Protein AF-A0A954YE69-F1 (afdb_monomer)

Solvent-accessible surface area (backbone atoms only — not comparable to full-atom values): 10444 Å² total; per-residue (Å²): 131,80,76,78,79,73,66,88,79,74,64,67,89,84,53,66,26,31,26,33,60,39,62,60,68,57,34,37,55,49,40,58,47,26,62,76,68,70,24,45,28,31,31,46,34,27,66,82,40,68,84,38,69,34,45,75,68,25,80,38,61,44,84,55,34,52,62,55,47,78,61,18,69,60,32,56,68,58,54,54,50,52,26,59,75,72,61,25,54,26,37,39,28,69,72,59,86,47,48,72,34,29,68,48,33,43,51,26,55,77,69,73,24,42,48,64,66,75,55,31,68,55,31,52,49,52,49,32,51,63,50,33,49,52,54,32,52,76,70,72,42,93,71,80,92,80,77,89,71,79,77,78,79,49,74,66,47,51,55,54,48,60,74,72,43,84,88,77,83,86,71,54,48,77,50,62,96,87,51,104

Nearest PDB structures (foldseek):
  8jxm-assembly1_F  TM=9.891E-01  e=8.017E-17  Homo sapiens
  8jxl-assembly1_F  TM=9.747E-01  e=6.623E-17  Homo sapiens
  4hr7-assembly1_F  TM=8.500E-01  e=1.976E-17  Escherichia coli K-12
  8jak-assembly1_F  TM=8.480E-01  e=1.976E-17  Homo sapiens
  8j78-assembly1_G  TM=8.460E-01  e=3.288E-17  Homo sapiens

Structure (mmCIF, N/CA/C/O backbone):
data_AF-A0A954YE69-F1
#
_entry.id   AF-A0A954YE69-F1
#
loop_
_atom_site.group_PDB
_atom_site.id
_atom_site.type_symbol
_atom_site.label_atom_id
_atom_site.label_alt_id
_atom_site.label_comp_id
_atom_site.label_asym_id
_atom_site.label_entity_id
_atom_site.label_seq_id
_atom_site.pdbx_PDB_ins_code
_atom_site.Cartn_x
_atom_site.Cartn_y
_atom_site.Cartn_z
_atom_site.occupancy
_atom_site.B_iso_or_equiv
_atom_site.auth_seq_id
_atom_site.auth_comp_id
_atom_site.auth_asym_id
_atom_site.auth_atom_id
_atom_site.pdbx_PDB_model_num
ATOM 1 N N . LEU A 1 1 ? -22.391 2.622 -26.781 1.00 39.88 1 LEU A N 1
ATOM 2 C CA . LEU A 1 1 ? -23.433 2.075 -25.886 1.00 39.88 1 LEU A CA 1
ATOM 3 C C . LEU A 1 1 ? -22.706 1.361 -24.758 1.00 39.88 1 LEU A C 1
ATOM 5 O O . LEU A 1 1 ? -22.157 0.295 -24.992 1.00 39.88 1 LEU A O 1
ATOM 9 N N . TRP A 1 2 ? -22.553 2.010 -23.603 1.00 33.75 2 TRP A N 1
ATOM 10 C CA . TRP A 1 2 ? -21.965 1.356 -22.429 1.00 33.75 2 TRP A CA 1
ATOM 11 C C . TRP A 1 2 ? -22.931 0.238 -22.013 1.00 33.75 2 TRP A C 1
ATOM 13 O O . TRP A 1 2 ? -24.127 0.532 -21.939 1.00 33.75 2 TRP A O 1
ATOM 23 N N . PRO A 1 3 ? -22.483 -1.012 -21.796 1.00 57.22 3 PRO A N 1
ATOM 24 C CA . PRO A 1 3 ? -23.375 -2.048 -21.288 1.00 57.22 3 PRO A CA 1
ATOM 25 C C . PRO A 1 3 ? -24.005 -1.565 -19.978 1.00 57.22 3 PRO A C 1
ATOM 27 O O . PRO A 1 3 ? -23.386 -0.790 -19.239 1.00 57.22 3 PRO A O 1
ATOM 30 N N . GLU A 1 4 ? -25.255 -1.961 -19.727 1.00 53.00 4 GLU A N 1
ATOM 31 C CA . GLU A 1 4 ? -25.973 -1.561 -18.519 1.00 53.00 4 GLU A CA 1
ATOM 32 C C . GLU A 1 4 ? -25.099 -1.772 -17.282 1.00 53.00 4 GLU A C 1
ATOM 34 O O . GLU A 1 4 ? -24.405 -2.785 -17.151 1.00 53.00 4 GLU A O 1
ATOM 39 N N . ARG A 1 5 ? -25.087 -0.770 -16.392 1.00 54.31 5 ARG A N 1
ATOM 40 C CA . ARG A 1 5 ? -24.315 -0.859 -15.152 1.00 54.31 5 ARG A CA 1
ATOM 41 C C . ARG A 1 5 ? -24.804 -2.105 -14.411 1.00 54.31 5 ARG A C 1
ATOM 43 O O . ARG A 1 5 ? -26.010 -2.191 -14.184 1.00 54.31 5 ARG A O 1
ATOM 50 N N . PRO A 1 6 ? -23.914 -3.043 -14.045 1.00 51.06 6 PRO A N 1
ATOM 51 C CA . PRO A 1 6 ? -24.328 -4.242 -13.340 1.00 51.06 6 PRO A CA 1
ATOM 52 C C . PRO A 1 6 ? -25.117 -3.853 -12.089 1.00 51.06 6 PRO A C 1
ATOM 54 O O . PRO A 1 6 ? -24.814 -2.842 -11.446 1.00 51.06 6 PRO A O 1
ATOM 57 N N . ASP A 1 7 ? -26.147 -4.646 -11.796 1.00 51.41 7 ASP A N 1
ATOM 58 C CA . ASP A 1 7 ? -27.010 -4.493 -10.631 1.00 51.41 7 ASP A CA 1
ATOM 59 C C . ASP A 1 7 ? -26.168 -4.181 -9.383 1.00 51.41 7 ASP A C 1
ATOM 61 O O . ASP A 1 7 ? -25.273 -4.944 -9.006 1.00 51.41 7 ASP A O 1
ATOM 65 N N . ARG A 1 8 ? -26.447 -3.034 -8.748 1.00 53.09 8 ARG A N 1
ATOM 66 C CA . ARG A 1 8 ? -25.727 -2.569 -7.552 1.00 53.09 8 ARG A CA 1
ATOM 67 C C . ARG A 1 8 ? -25.831 -3.566 -6.396 1.00 53.09 8 ARG A C 1
ATOM 69 O O . ARG A 1 8 ? -25.007 -3.507 -5.490 1.00 53.09 8 ARG A O 1
ATOM 76 N N . ASN A 1 9 ? -26.810 -4.468 -6.448 1.00 48.50 9 ASN A N 1
ATOM 77 C CA . ASN A 1 9 ? -27.091 -5.473 -5.432 1.00 48.50 9 ASN A CA 1
ATOM 78 C C . ASN A 1 9 ? -26.392 -6.824 -5.665 1.00 48.50 9 ASN A C 1
ATOM 80 O O . ASN A 1 9 ? -26.586 -7.751 -4.882 1.00 48.50 9 ASN A O 1
ATOM 84 N N . ARG A 1 10 ? -25.573 -6.969 -6.720 1.00 47.44 10 ARG A N 1
ATOM 85 C CA . ARG A 1 10 ? -24.874 -8.234 -7.024 1.00 47.44 10 ARG A CA 1
ATOM 86 C C . ARG A 1 10 ? -23.602 -8.475 -6.206 1.00 47.44 10 ARG A C 1
ATOM 88 O O . ARG A 1 10 ? -22.996 -9.536 -6.334 1.00 47.44 10 ARG A O 1
ATOM 95 N N . PHE A 1 11 ? -23.191 -7.518 -5.378 1.00 52.44 11 PHE A N 1
ATOM 96 C CA . PHE A 1 11 ? -22.078 -7.704 -4.457 1.00 52.44 11 PHE A CA 1
ATOM 97 C C . PHE A 1 11 ? -22.611 -8.266 -3.136 1.00 52.44 11 PHE A C 1
ATOM 99 O O . PHE A 1 11 ? -23.298 -7.571 -2.391 1.00 52.44 11 PHE A O 1
ATOM 106 N N . ALA A 1 12 ? -22.284 -9.530 -2.848 1.00 47.12 12 ALA A N 1
ATOM 107 C CA . ALA A 1 12 ? -22.311 -10.081 -1.490 1.00 47.12 12 ALA A CA 1
ATOM 108 C C . ALA A 1 12 ? -21.650 -9.081 -0.508 1.00 47.12 12 ALA A C 1
ATOM 110 O O . ALA A 1 12 ? -20.794 -8.310 -0.953 1.00 47.12 12 ALA A O 1
ATOM 111 N N . PRO A 1 13 ? -22.038 -9.034 0.783 1.00 52.78 13 PRO A N 1
ATOM 112 C CA . PRO A 1 13 ? -21.674 -7.933 1.680 1.00 52.78 13 PRO A CA 1
ATOM 113 C C . PRO A 1 13 ? -20.148 -7.806 1.735 1.00 52.78 13 PRO A C 1
ATOM 115 O O . PRO A 1 13 ? -19.480 -8.696 2.246 1.00 52.78 13 PRO A O 1
ATOM 118 N N . MET A 1 14 ? -19.602 -6.762 1.098 1.00 73.12 14 MET A N 1
ATOM 119 C CA . MET A 1 14 ? -18.241 -6.858 0.552 1.00 73.12 14 MET A CA 1
ATOM 120 C C . MET A 1 14 ? -17.172 -6.825 1.644 1.00 73.12 14 MET A C 1
ATOM 122 O O . MET A 1 14 ? -16.213 -7.572 1.551 1.00 73.12 14 MET A O 1
ATOM 126 N N . PHE A 1 15 ? -17.379 -6.019 2.685 1.00 91.19 15 PHE A N 1
ATOM 127 C CA . PHE A 1 15 ? -16.635 -5.998 3.945 1.00 91.19 15 PHE A CA 1
ATOM 128 C C . PHE A 1 15 ? -17.522 -5.315 4.988 1.00 91.19 15 PHE A C 1
ATOM 130 O O . PHE A 1 15 ? -18.285 -4.410 4.652 1.00 91.19 15 PHE A O 1
ATOM 137 N N . LYS A 1 16 ? -17.421 -5.698 6.254 1.00 96.12 16 LYS A N 1
ATOM 138 C CA . LYS A 1 16 ? -17.946 -4.939 7.394 1.00 96.12 16 LYS A CA 1
ATOM 139 C C . LYS A 1 16 ? -16.935 -3.915 7.877 1.00 96.12 16 LYS A C 1
ATOM 141 O O . LYS A 1 16 ? -17.340 -2.825 8.269 1.00 96.12 16 LYS A O 1
ATOM 146 N N . LYS A 1 17 ? -15.642 -4.250 7.838 1.00 98.00 17 LYS A N 1
ATOM 147 C CA . LYS A 1 17 ? -14.562 -3.381 8.311 1.00 98.00 17 LYS A CA 1
ATOM 148 C C . LYS A 1 17 ? -13.296 -3.564 7.484 1.00 98.00 17 LYS A C 1
ATOM 150 O O . LYS A 1 17 ? -12.891 -4.695 7.224 1.00 98.00 17 LYS A O 1
ATOM 155 N N . ILE A 1 18 ? -12.652 -2.458 7.116 1.00 98.56 18 ILE A N 1
ATOM 156 C CA . ILE A 1 18 ? -11.355 -2.476 6.430 1.00 98.56 18 ILE A CA 1
ATOM 157 C C . ILE A 1 18 ? -10.358 -1.521 7.085 1.00 98.56 18 ILE A C 1
ATOM 159 O O . ILE A 1 18 ? -10.743 -0.477 7.616 1.00 98.56 18 ILE A O 1
ATOM 163 N N . LEU A 1 19 ? -9.072 -1.851 6.980 1.00 98.81 19 LEU A N 1
ATOM 164 C CA . LEU A 1 19 ? -7.964 -0.982 7.361 1.00 98.81 19 LEU A CA 1
ATOM 165 C C . LEU A 1 19 ? -7.395 -0.272 6.132 1.00 98.81 19 LEU A C 1
ATOM 167 O O . LEU A 1 19 ? -7.279 -0.845 5.050 1.00 98.81 19 LEU A O 1
ATOM 171 N N . ILE A 1 20 ? -7.038 0.997 6.282 1.00 98.81 20 ILE A N 1
ATOM 172 C CA . ILE A 1 20 ? -6.517 1.825 5.196 1.00 98.81 20 ILE A CA 1
ATOM 173 C C . ILE A 1 20 ? -5.027 2.042 5.434 1.00 98.81 20 ILE A C 1
ATOM 175 O O . ILE A 1 20 ? -4.635 2.862 6.258 1.00 98.81 20 ILE A O 1
ATOM 179 N N . ALA A 1 21 ? -4.191 1.314 4.696 1.00 98.69 21 ALA A N 1
ATOM 180 C CA . ALA A 1 21 ? -2.734 1.342 4.821 1.00 98.69 21 ALA A CA 1
ATOM 181 C C . ALA A 1 21 ? -2.119 2.509 4.025 1.00 98.69 21 ALA A C 1
ATOM 183 O O . ALA A 1 21 ? -1.259 2.320 3.165 1.00 98.69 21 ALA A O 1
ATOM 184 N N . ASN A 1 22 ? -2.619 3.725 4.260 1.00 98.69 22 ASN A N 1
ATOM 185 C CA . ASN A 1 22 ? -2.156 4.949 3.606 1.00 98.69 22 ASN A CA 1
ATOM 186 C C . ASN A 1 22 ? -2.515 6.190 4.446 1.00 98.69 22 ASN A C 1
ATOM 188 O O . ASN A 1 22 ? -3.152 6.075 5.490 1.00 98.69 22 ASN A O 1
ATOM 192 N N . ARG A 1 23 ? -2.142 7.384 3.976 1.00 98.56 23 ARG A N 1
ATOM 193 C CA . ARG A 1 23 ? -2.339 8.664 4.674 1.00 98.56 23 ARG A CA 1
ATOM 194 C C . ARG A 1 23 ? -2.881 9.758 3.760 1.00 98.56 23 ARG A C 1
ATOM 196 O O . ARG A 1 23 ? -2.908 9.626 2.540 1.00 98.56 23 ARG A O 1
ATOM 203 N N . GLY A 1 24 ? -3.252 10.888 4.355 1.00 98.19 24 GLY A N 1
ATOM 204 C CA . GLY A 1 24 ? -3.591 12.104 3.616 1.00 98.19 24 GLY A CA 1
ATOM 205 C C . GLY A 1 24 ? -4.860 11.967 2.773 1.00 98.19 24 GLY A C 1
ATOM 206 O O . GLY A 1 24 ? -5.857 11.397 3.218 1.00 98.19 24 GLY A O 1
ATOM 207 N N . GLU A 1 25 ? -4.845 12.535 1.564 1.00 98.44 25 GLU A N 1
ATOM 208 C CA . GLU A 1 25 ? -6.053 12.646 0.736 1.00 98.44 25 GLU A CA 1
ATOM 209 C C . GLU A 1 25 ? -6.608 11.280 0.316 1.00 98.44 25 GLU A C 1
ATOM 211 O O . GLU A 1 25 ? -7.818 11.066 0.402 1.00 98.44 25 GLU A O 1
ATOM 216 N N . ILE A 1 26 ? -5.737 10.329 -0.039 1.00 98.62 26 ILE A N 1
ATOM 217 C CA . ILE A 1 26 ? -6.176 9.020 -0.523 1.00 98.62 26 ILE A CA 1
ATOM 218 C C . ILE A 1 26 ? -6.831 8.210 0.592 1.00 98.62 26 ILE A C 1
ATOM 220 O O . ILE A 1 26 ? -7.856 7.569 0.361 1.00 98.62 26 ILE A O 1
ATOM 224 N N . ALA A 1 27 ? -6.313 8.310 1.820 1.00 98.69 27 ALA A N 1
ATOM 225 C CA . ALA A 1 27 ? -6.959 7.711 2.979 1.00 98.69 27 ALA A CA 1
ATOM 226 C C . ALA A 1 27 ? -8.358 8.308 3.190 1.00 98.69 27 ALA A C 1
ATOM 228 O O . ALA A 1 27 ? -9.342 7.573 3.265 1.00 98.69 27 ALA A O 1
ATOM 229 N N . LEU A 1 28 ? -8.478 9.639 3.151 1.00 98.50 28 LEU A 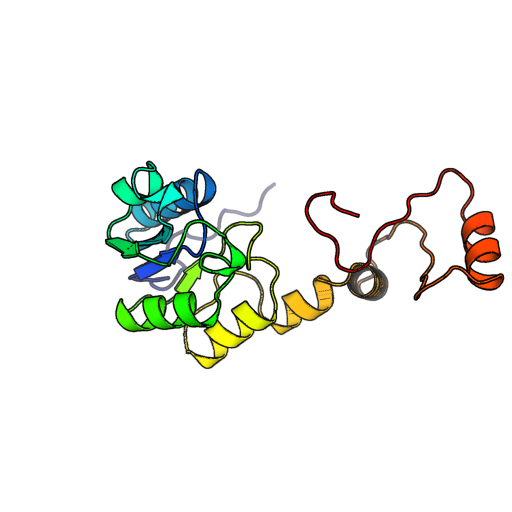N 1
ATOM 230 C CA . LEU A 1 28 ? -9.766 10.327 3.268 1.00 98.50 28 LEU A CA 1
ATOM 231 C C . LEU A 1 28 ? -10.742 9.950 2.139 1.00 98.50 28 LEU A C 1
ATOM 233 O O . LEU A 1 28 ? -11.946 9.788 2.361 1.00 98.50 28 LEU A O 1
ATOM 237 N N . ARG A 1 29 ? -10.243 9.781 0.913 1.00 98.69 29 ARG A N 1
ATOM 238 C CA . ARG A 1 29 ? -11.038 9.340 -0.237 1.00 98.69 29 ARG A CA 1
ATOM 239 C C . ARG A 1 29 ? -11.582 7.925 -0.044 1.00 98.69 29 ARG A C 1
ATOM 241 O O . ARG A 1 29 ? -12.726 7.683 -0.448 1.00 98.69 29 ARG A O 1
ATOM 248 N N . VAL A 1 30 ? -10.798 7.014 0.533 1.00 98.62 30 VAL A N 1
ATOM 249 C CA . VAL A 1 30 ? -11.226 5.640 0.842 1.00 98.62 30 VAL A CA 1
ATOM 250 C C . VAL A 1 30 ? -12.241 5.640 1.985 1.00 98.62 30 VAL A C 1
ATOM 252 O O . VAL A 1 30 ? -13.321 5.085 1.802 1.00 98.62 30 VAL A O 1
ATOM 255 N N . ILE A 1 31 ? -11.991 6.369 3.079 1.00 98.69 31 ILE A N 1
ATOM 256 C CA . ILE A 1 31 ? -12.946 6.549 4.196 1.00 98.69 31 ILE A CA 1
ATOM 257 C C . ILE A 1 31 ? -14.317 7.008 3.677 1.00 98.69 31 ILE A C 1
ATOM 259 O O . ILE A 1 31 ? -15.358 6.431 3.995 1.00 98.69 31 ILE A O 1
ATOM 263 N N . ARG A 1 32 ? -14.336 8.005 2.784 1.00 98.19 32 ARG A N 1
ATOM 264 C CA . ARG A 1 32 ? -15.578 8.499 2.165 1.00 98.19 32 ARG A CA 1
ATOM 265 C C . ARG A 1 32 ? -16.293 7.451 1.307 1.00 98.19 32 ARG A C 1
ATOM 267 O O . ARG A 1 32 ? -17.510 7.545 1.150 1.00 98.19 32 ARG A O 1
ATOM 274 N N . ALA A 1 33 ? -15.574 6.500 0.709 1.00 97.88 33 ALA A N 1
ATOM 275 C CA . ALA A 1 33 ? -16.197 5.375 0.012 1.00 97.88 33 ALA A CA 1
ATOM 276 C C . ALA A 1 33 ? -16.771 4.362 1.002 1.00 97.88 33 ALA A C 1
ATOM 278 O O . ALA A 1 33 ? -17.924 3.973 0.830 1.00 97.88 33 ALA A O 1
ATOM 279 N N . CYS A 1 34 ? -16.023 4.015 2.053 1.00 97.12 34 CYS A N 1
ATOM 280 C CA . CYS A 1 34 ? -16.484 3.134 3.125 1.00 97.12 34 CYS A CA 1
ATOM 281 C C . CYS A 1 34 ? -17.810 3.631 3.716 1.00 97.12 34 CYS A C 1
ATOM 283 O O . CYS A 1 34 ? -18.791 2.891 3.730 1.00 97.12 34 CYS A O 1
ATOM 285 N N . ARG A 1 35 ? -17.904 4.931 4.025 1.00 96.25 35 ARG A N 1
ATOM 286 C CA . ARG A 1 35 ? -19.135 5.571 4.522 1.00 96.25 35 ARG A CA 1
ATOM 287 C C . ARG A 1 35 ? -20.332 5.419 3.576 1.00 96.25 35 ARG A C 1
ATOM 289 O O . ARG A 1 35 ? -21.447 5.183 4.023 1.00 96.25 35 ARG A O 1
ATOM 296 N N . LYS A 1 36 ? -20.120 5.532 2.259 1.00 95.88 36 LYS A N 1
ATOM 297 C CA . LYS A 1 36 ? -21.184 5.348 1.248 1.00 95.88 36 LYS A CA 1
ATOM 298 C C . LYS A 1 36 ? -21.610 3.889 1.092 1.00 95.88 36 LYS A C 1
ATOM 300 O O . LYS A 1 36 ? -22.726 3.637 0.650 1.00 95.88 36 LYS A O 1
ATOM 305 N N . LEU A 1 37 ? -20.707 2.961 1.392 1.00 94.50 37 LEU A N 1
ATOM 306 C CA . LEU A 1 37 ? -20.913 1.518 1.283 1.00 94.50 37 LEU A CA 1
ATOM 307 C C . LEU A 1 37 ? -21.325 0.878 2.616 1.00 94.50 37 LEU A C 1
ATOM 309 O O . LEU A 1 37 ? -21.532 -0.329 2.654 1.00 94.50 37 LEU A O 1
ATOM 313 N N . ASN A 1 38 ? -21.462 1.674 3.681 1.00 95.19 38 ASN A N 1
ATOM 314 C CA . ASN A 1 38 ? -21.726 1.203 5.039 1.00 95.19 38 ASN A CA 1
ATOM 315 C C . ASN A 1 38 ? -20.679 0.184 5.539 1.00 95.19 38 ASN A C 1
ATOM 317 O O . ASN A 1 38 ? -21.015 -0.827 6.152 1.00 95.19 38 ASN A O 1
ATOM 321 N N . VAL A 1 39 ? -19.407 0.460 5.240 1.00 97.19 39 VAL A N 1
ATOM 322 C CA . VAL A 1 39 ? -18.230 -0.293 5.697 1.00 97.19 39 VAL A CA 1
ATOM 323 C C . VAL A 1 39 ? -17.514 0.544 6.754 1.00 97.19 39 VAL A C 1
ATOM 325 O O . VAL A 1 39 ? -17.300 1.736 6.535 1.00 97.19 39 VAL A O 1
ATOM 328 N N . GLN A 1 40 ? -17.120 -0.062 7.871 1.00 98.38 40 GLN A N 1
ATOM 329 C CA . GLN A 1 40 ? -16.315 0.595 8.899 1.00 98.38 40 GLN A CA 1
ATOM 330 C C . GLN A 1 40 ? -14.872 0.781 8.418 1.00 98.38 40 GLN A C 1
ATOM 332 O O . GLN A 1 40 ? -14.264 -0.117 7.830 1.00 98.38 40 GLN A O 1
ATOM 337 N N . SER A 1 41 ? -14.320 1.958 8.669 1.00 98.56 41 SER A N 1
ATOM 338 C CA . SER A 1 41 ? -12.988 2.364 8.242 1.00 98.56 41 SER A CA 1
ATOM 339 C C . SER A 1 41 ? -12.036 2.488 9.427 1.00 98.56 41 SER A C 1
ATOM 341 O O . SER A 1 41 ? -12.313 3.204 10.386 1.00 98.56 41 SER A O 1
ATOM 343 N N . VAL A 1 42 ? -10.891 1.814 9.330 1.00 98.81 42 VAL A N 1
ATOM 344 C CA . VAL A 1 42 ? -9.790 1.922 10.289 1.00 98.81 42 VAL A CA 1
ATOM 345 C C . VAL A 1 42 ? -8.635 2.668 9.629 1.00 98.81 42 VAL A C 1
ATOM 347 O O . VAL A 1 42 ? -8.031 2.175 8.673 1.00 98.81 42 VAL A O 1
ATOM 350 N N . ALA A 1 43 ? -8.323 3.863 10.119 1.00 98.81 43 ALA A N 1
ATOM 351 C CA . ALA A 1 43 ? -7.122 4.592 9.740 1.00 98.81 43 ALA A CA 1
ATOM 352 C C . ALA A 1 43 ? -5.929 4.153 10.597 1.00 98.81 43 ALA A C 1
ATOM 354 O O . ALA A 1 43 ? -6.062 3.868 11.786 1.00 98.81 43 ALA A O 1
ATOM 355 N N . VAL A 1 44 ? -4.740 4.159 10.002 1.00 98.75 44 VAL A N 1
ATOM 356 C CA . VAL A 1 44 ? -3.474 4.058 10.734 1.00 98.75 44 VAL A CA 1
ATOM 357 C C . VAL A 1 44 ? -2.677 5.337 10.527 1.00 98.75 44 VAL A C 1
ATOM 359 O O . VAL A 1 44 ? -2.690 5.894 9.428 1.00 98.75 44 VAL A O 1
ATOM 362 N N . PHE A 1 45 ? -2.013 5.834 11.570 1.00 98.75 45 PHE A N 1
ATOM 363 C CA . PHE A 1 45 ? -1.320 7.123 11.501 1.00 98.75 45 PHE A CA 1
ATOM 364 C C . PHE A 1 45 ? 0.040 7.119 12.193 1.00 98.75 45 PHE A C 1
ATOM 366 O O . PHE A 1 45 ? 0.257 6.421 13.181 1.00 98.75 45 PHE A O 1
ATOM 373 N N . SER A 1 46 ? 0.954 7.937 11.671 1.00 98.56 46 SER A N 1
ATOM 374 C CA . SER A 1 46 ? 2.234 8.243 12.313 1.00 98.56 46 SER A CA 1
ATOM 375 C C . SER A 1 46 ? 2.158 9.476 13.220 1.00 98.56 46 SER A C 1
ATOM 377 O O . SER A 1 46 ? 1.191 10.236 13.134 1.00 98.56 46 SER A O 1
ATOM 379 N N . ASP A 1 47 ? 3.190 9.741 14.032 1.00 98.06 47 ASP A N 1
ATOM 380 C CA . ASP A 1 47 ? 3.258 10.954 14.875 1.00 98.06 47 ASP A CA 1
ATOM 381 C C . ASP A 1 47 ? 2.956 12.237 14.079 1.00 98.06 47 ASP A C 1
ATOM 383 O O . ASP A 1 47 ? 2.121 13.048 14.491 1.00 98.06 47 ASP A O 1
ATOM 387 N N . ALA A 1 48 ? 3.576 12.383 12.901 1.00 97.50 48 ALA A N 1
ATOM 388 C CA . ALA A 1 48 ? 3.401 13.534 12.012 1.00 97.50 48 ALA A CA 1
ATOM 389 C C . ALA A 1 48 ? 1.970 13.690 11.469 1.00 97.50 48 ALA A C 1
ATOM 391 O O . ALA A 1 48 ? 1.593 14.778 11.035 1.00 97.50 48 ALA A O 1
ATOM 392 N N . ASP A 1 49 ? 1.179 12.617 11.483 1.00 98.12 49 ASP A N 1
ATOM 393 C CA . ASP A 1 49 ? -0.150 12.572 10.876 1.00 98.12 49 ASP A CA 1
ATOM 394 C C . ASP A 1 49 ? -1.294 12.564 11.892 1.00 98.12 49 ASP A C 1
ATOM 396 O O . ASP A 1 49 ? -2.453 12.653 11.494 1.00 98.12 49 ASP A O 1
ATOM 400 N N . SER A 1 50 ? -0.980 12.496 13.187 1.00 97.44 50 SER A N 1
ATOM 401 C CA . SER A 1 50 ? -1.928 12.353 14.308 1.00 97.44 50 SER A CA 1
ATOM 402 C C . SER A 1 50 ? -3.085 13.362 14.328 1.00 97.44 50 SER A C 1
ATOM 404 O O . SER A 1 50 ? -4.142 13.076 14.880 1.00 97.44 50 SER A O 1
ATOM 406 N N . HIS A 1 51 ? -2.913 14.528 13.702 1.00 97.00 51 HIS A N 1
ATOM 407 C CA . HIS A 1 51 ? -3.907 15.605 13.666 1.00 97.00 51 HIS A CA 1
ATOM 408 C C . HIS A 1 51 ? -4.521 15.816 12.273 1.00 97.00 51 HIS A C 1
ATOM 410 O O . HIS A 1 51 ? -5.239 16.792 12.054 1.00 97.00 51 HIS A O 1
ATOM 416 N N . LEU A 1 52 ? -4.210 14.953 11.301 1.00 98.00 52 LEU A N 1
ATOM 417 C CA . LEU A 1 52 ? -4.663 15.143 9.928 1.00 98.00 52 LEU A CA 1
ATOM 418 C C . LEU A 1 52 ? -6.132 14.737 9.734 1.00 98.00 52 LEU A C 1
ATOM 420 O O . LEU A 1 52 ? -6.627 13.844 10.422 1.00 98.00 52 LEU A O 1
ATOM 424 N N . PRO A 1 53 ? -6.830 15.321 8.739 1.00 98.25 53 PRO A N 1
ATOM 425 C CA . PRO A 1 53 ? -8.268 15.110 8.559 1.00 98.25 53 PRO A CA 1
ATOM 426 C C . PRO A 1 53 ? -8.700 13.645 8.424 1.00 98.25 53 PRO A C 1
ATOM 428 O O . PRO A 1 53 ? -9.759 13.275 8.909 1.00 98.25 53 PRO A O 1
ATOM 431 N N . PHE A 1 54 ? -7.893 12.792 7.785 1.00 98.50 54 PHE A N 1
ATOM 432 C CA . PHE A 1 54 ? -8.248 11.379 7.612 1.00 98.50 54 PHE A CA 1
ATOM 433 C C . PHE A 1 54 ? -8.291 10.607 8.943 1.00 98.50 54 PHE A C 1
ATOM 435 O O . PHE A 1 54 ? -9.061 9.662 9.051 1.00 98.50 54 PHE A O 1
ATOM 442 N N . VAL A 1 55 ? -7.510 11.022 9.948 1.00 98.44 55 VAL A N 1
ATOM 443 C CA . VAL A 1 55 ? -7.518 10.428 11.295 1.00 98.44 55 VAL A CA 1
ATOM 444 C C . VAL A 1 55 ? -8.826 10.755 12.011 1.00 98.44 55 VAL A C 1
ATOM 446 O O . VAL A 1 55 ? -9.410 9.893 12.650 1.00 98.44 55 VAL A O 1
ATOM 449 N N . GLN A 1 56 ? -9.312 11.989 11.861 1.00 97.62 56 GLN A N 1
ATOM 450 C CA . GLN A 1 56 ? -10.544 12.462 12.502 1.00 97.62 56 GLN A CA 1
ATOM 451 C C . GLN A 1 56 ? -11.818 11.928 11.831 1.00 97.62 56 GLN A C 1
ATOM 453 O O . GLN A 1 56 ? -12.869 11.865 12.457 1.00 97.62 56 GLN A O 1
ATOM 458 N N . GLU A 1 57 ? -11.739 11.599 10.542 1.00 97.88 57 GLU A N 1
ATOM 459 C CA . GLU A 1 57 ? -12.887 11.185 9.727 1.00 97.88 57 GLU A CA 1
ATOM 460 C C . GLU A 1 57 ? -13.122 9.671 9.700 1.00 97.88 57 GLU A C 1
ATOM 462 O O . GLU A 1 57 ? -14.210 9.243 9.301 1.00 97.88 57 GLU A O 1
ATOM 467 N N . ALA A 1 58 ? -12.112 8.871 10.047 1.00 98.31 58 ALA A N 1
ATOM 468 C CA . ALA A 1 58 ? -12.239 7.420 10.126 1.00 98.31 58 ALA A CA 1
ATOM 469 C C . ALA A 1 58 ? -13.117 7.006 11.315 1.00 98.31 58 ALA A C 1
ATOM 471 O O . ALA A 1 58 ? -13.210 7.726 12.308 1.00 98.31 58 ALA A O 1
ATOM 472 N N . ASP A 1 59 ? -13.744 5.833 11.223 1.00 98.56 59 ASP A N 1
ATOM 473 C CA . ASP A 1 59 ? -14.541 5.291 12.332 1.00 98.56 59 ASP A CA 1
ATOM 474 C C . ASP A 1 59 ? -13.640 4.890 13.511 1.00 98.56 59 ASP A C 1
ATOM 476 O O . ASP A 1 59 ? -14.010 5.047 14.673 1.00 98.56 59 ASP A O 1
ATOM 480 N N . GLU A 1 60 ? -12.433 4.411 13.203 1.00 98.25 60 GLU A N 1
ATOM 481 C CA . GLU A 1 60 ? -11.363 4.139 14.158 1.00 98.25 60 GLU A CA 1
ATOM 482 C C . GLU A 1 60 ? -10.031 4.655 13.607 1.00 98.25 60 GLU A C 1
ATOM 484 O O . GLU A 1 60 ? -9.787 4.599 12.399 1.00 98.25 60 GLU A O 1
ATOM 489 N N . ALA A 1 61 ? -9.138 5.111 14.483 1.00 98.44 61 ALA A N 1
ATOM 490 C CA . ALA A 1 61 ? -7.791 5.499 14.096 1.00 98.44 61 ALA A CA 1
ATOM 491 C C . ALA A 1 61 ? -6.768 5.020 15.125 1.00 98.44 61 ALA A C 1
ATOM 493 O O . ALA A 1 61 ? -6.886 5.333 16.309 1.00 98.44 61 ALA A O 1
ATOM 494 N N . HIS A 1 62 ? -5.744 4.304 14.658 1.00 98.62 62 HIS A N 1
ATOM 495 C CA . HIS A 1 62 ? -4.755 3.661 15.525 1.00 98.62 62 HIS A CA 1
ATOM 496 C C . HIS A 1 62 ? -3.328 4.071 15.178 1.00 98.62 62 HIS A C 1
ATOM 498 O O . HIS A 1 62 ? -2.975 4.296 14.015 1.00 98.62 62 HIS A O 1
ATOM 504 N N . TYR A 1 63 ? -2.500 4.175 16.213 1.00 98.50 63 TYR A N 1
ATOM 505 C CA . TYR A 1 63 ? -1.107 4.568 16.063 1.00 98.50 63 TYR A CA 1
ATOM 506 C C . TYR A 1 63 ? -0.307 3.472 15.355 1.00 98.50 63 TYR A C 1
ATOM 508 O O . TYR A 1 63 ? -0.271 2.326 15.800 1.00 98.50 63 TYR A O 1
ATOM 516 N N . LEU A 1 64 ? 0.355 3.837 14.260 1.00 98.31 64 LEU A N 1
ATOM 517 C CA . LEU A 1 64 ? 1.172 2.928 13.461 1.00 98.3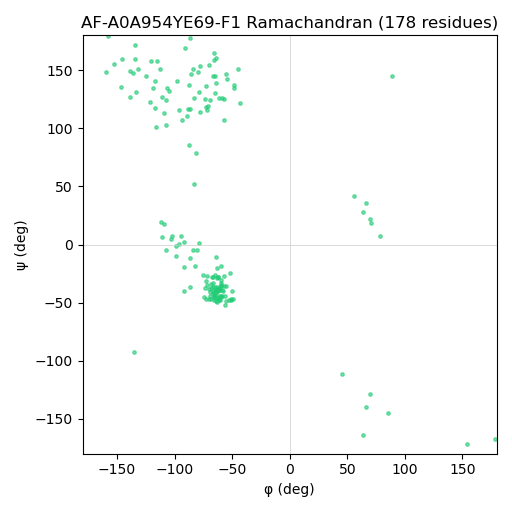1 64 LEU A CA 1
ATOM 518 C C . LEU A 1 64 ? 2.633 2.914 13.905 1.00 98.31 64 LEU A C 1
ATOM 520 O O . LEU A 1 64 ? 3.278 1.866 13.890 1.00 98.31 64 LEU A O 1
ATOM 524 N N . GLY A 1 65 ? 3.165 4.087 14.245 1.00 98.00 65 GLY A N 1
ATOM 525 C CA . GLY A 1 65 ? 4.575 4.265 14.566 1.00 98.00 65 GLY A CA 1
ATOM 526 C C . GLY A 1 65 ? 5.094 5.682 14.302 1.00 98.00 65 GLY A C 1
ATOM 527 O O . GLY A 1 65 ? 4.320 6.589 13.988 1.00 98.00 65 GLY A O 1
ATOM 528 N N . PRO A 1 66 ? 6.416 5.884 14.404 1.00 98.19 66 PRO A N 1
ATOM 529 C CA . PRO A 1 66 ? 7.027 7.202 14.276 1.00 98.19 66 PRO A CA 1
ATOM 530 C C . PRO A 1 66 ? 6.900 7.834 12.880 1.00 98.19 66 PRO A C 1
ATOM 532 O O . PRO A 1 66 ? 6.620 7.163 11.883 1.00 98.19 66 PRO A O 1
ATOM 535 N N . SER A 1 67 ? 7.150 9.146 12.794 1.00 97.50 67 SER A N 1
ATOM 536 C CA . SER A 1 67 ? 7.056 9.938 11.550 1.00 97.50 67 SER A CA 1
ATOM 537 C C . SER A 1 67 ? 7.802 9.368 10.326 1.00 97.50 67 SER A C 1
ATOM 539 O O . SER A 1 67 ? 7.264 9.468 9.218 1.00 97.50 67 SER A O 1
ATOM 541 N N . PRO A 1 68 ? 9.020 8.791 10.438 1.00 97.75 68 PRO A N 1
ATOM 542 C CA . PRO A 1 68 ? 9.689 8.184 9.290 1.00 97.75 68 PRO A CA 1
ATOM 543 C C . PRO A 1 68 ? 8.882 7.015 8.720 1.00 97.75 68 PRO A C 1
ATOM 545 O O . PRO A 1 68 ? 8.562 6.061 9.421 1.00 97.75 68 PRO A O 1
ATOM 548 N N . SER A 1 69 ? 8.588 7.044 7.416 1.00 96.06 69 SER A N 1
ATOM 549 C CA . SER A 1 69 ? 7.751 6.008 6.791 1.00 96.06 69 SER A CA 1
ATOM 550 C C . SER A 1 69 ? 8.357 4.604 6.864 1.00 96.06 69 SER A C 1
ATOM 552 O O . SER A 1 69 ? 7.607 3.636 6.898 1.00 96.06 69 SER A O 1
ATOM 554 N N . ALA A 1 70 ? 9.689 4.486 6.924 1.00 96.94 70 ALA A N 1
ATOM 555 C CA . ALA A 1 70 ? 10.385 3.213 7.136 1.00 96.94 70 ALA A CA 1
ATOM 556 C C . ALA A 1 70 ? 9.997 2.543 8.468 1.00 96.94 70 ALA A C 1
ATOM 558 O O . ALA A 1 70 ? 9.935 1.318 8.545 1.00 96.94 70 ALA A O 1
ATOM 559 N N . ASP A 1 71 ? 9.666 3.353 9.475 1.00 96.69 71 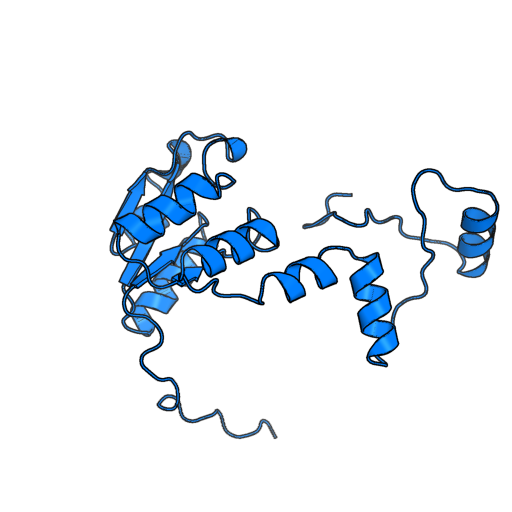ASP A N 1
ATOM 560 C CA . ASP A 1 71 ? 9.281 2.912 10.814 1.00 96.69 71 ASP A CA 1
ATOM 561 C C . ASP A 1 71 ? 7.756 2.897 11.022 1.00 96.69 71 ASP A C 1
ATOM 563 O O . ASP A 1 71 ? 7.289 2.496 12.086 1.00 96.69 71 ASP A O 1
ATOM 567 N N . SER A 1 72 ? 6.974 3.293 10.008 1.00 97.81 72 SER A N 1
ATOM 568 C CA . SER A 1 72 ? 5.504 3.336 10.041 1.00 97.81 72 SER A CA 1
ATOM 569 C C . SER A 1 72 ? 4.865 2.763 8.768 1.00 97.81 72 SER A C 1
ATOM 571 O O . SER A 1 72 ? 4.644 1.560 8.680 1.00 97.81 72 SER A O 1
ATOM 573 N N . TYR A 1 73 ? 4.570 3.584 7.756 1.00 98.31 73 TYR A N 1
ATOM 574 C CA . TYR A 1 73 ? 3.788 3.186 6.567 1.00 98.31 73 TYR A CA 1
ATOM 575 C C . TYR A 1 73 ? 4.428 2.110 5.673 1.00 98.31 73 TYR A C 1
ATOM 577 O O . TYR A 1 73 ? 3.764 1.585 4.781 1.00 98.31 73 TYR A O 1
ATOM 585 N N . LEU A 1 74 ? 5.704 1.777 5.886 1.00 98.06 74 LEU A N 1
ATOM 586 C CA . LEU A 1 74 ? 6.412 0.692 5.198 1.00 98.06 74 LEU A CA 1
ATOM 587 C C . LEU A 1 74 ? 6.580 -0.566 6.073 1.00 98.06 74 LEU A C 1
ATOM 589 O O . LEU A 1 74 ? 7.203 -1.536 5.640 1.00 98.06 74 LEU A O 1
ATOM 593 N N . ARG A 1 75 ? 6.008 -0.584 7.284 1.00 98.31 75 ARG A N 1
ATOM 594 C CA . ARG A 1 75 ? 6.041 -1.722 8.213 1.00 98.31 75 ARG A CA 1
ATOM 595 C C . ARG A 1 75 ? 4.888 -2.685 7.959 1.00 98.31 75 ARG A C 1
ATOM 597 O O . ARG A 1 75 ? 3.838 -2.605 8.591 1.00 98.31 75 ARG A O 1
ATOM 604 N N . ILE A 1 76 ? 5.111 -3.609 7.023 1.00 98.69 76 ILE A N 1
ATOM 605 C CA . ILE A 1 76 ? 4.162 -4.676 6.656 1.00 98.69 76 ILE A CA 1
ATOM 606 C C . ILE A 1 76 ? 3.664 -5.434 7.891 1.00 98.69 76 ILE A C 1
ATOM 608 O O . ILE A 1 76 ? 2.462 -5.624 8.044 1.00 98.69 76 ILE A O 1
ATOM 612 N N . ASP A 1 77 ? 4.587 -5.836 8.765 1.00 98.06 77 ASP A N 1
ATOM 613 C CA . ASP A 1 77 ? 4.298 -6.567 9.998 1.00 98.06 77 ASP A CA 1
ATOM 614 C C . ASP A 1 77 ? 3.306 -5.802 10.880 1.00 98.06 77 ASP A C 1
ATOM 616 O O . ASP A 1 77 ? 2.236 -6.313 11.199 1.00 98.06 77 ASP A O 1
ATOM 620 N N . ARG A 1 78 ? 3.600 -4.529 11.162 1.00 98.25 78 ARG A N 1
ATOM 621 C CA . ARG A 1 78 ? 2.748 -3.673 11.995 1.00 98.25 78 ARG A CA 1
ATOM 622 C C . ARG A 1 78 ? 1.362 -3.474 11.397 1.00 98.25 78 ARG A C 1
ATOM 624 O O . ARG A 1 78 ? 0.374 -3.555 12.116 1.00 98.25 78 ARG A O 1
ATOM 631 N N . ILE A 1 79 ? 1.274 -3.222 10.092 1.00 98.75 79 ILE A N 1
ATOM 632 C CA . ILE A 1 79 ? -0.011 -2.973 9.427 1.00 98.75 79 ILE A CA 1
ATOM 633 C C . ILE A 1 79 ? -0.891 -4.229 9.451 1.00 98.75 79 ILE A C 1
ATOM 635 O O . ILE A 1 79 ? -2.084 -4.135 9.741 1.00 98.75 79 ILE A O 1
ATOM 639 N N . VAL A 1 80 ? -0.311 -5.399 9.164 1.00 98.69 80 VAL A N 1
ATOM 640 C CA . VAL A 1 80 ? -1.037 -6.677 9.193 1.00 98.69 80 VAL A CA 1
ATOM 641 C C . VAL A 1 80 ? -1.467 -7.031 10.617 1.00 98.69 80 VAL A C 1
ATOM 643 O O . VAL A 1 80 ? -2.595 -7.484 10.807 1.00 98.69 80 VAL A O 1
ATOM 646 N N . ASP A 1 81 ? -0.616 -6.792 11.615 1.00 98.56 81 ASP A N 1
ATOM 647 C CA . ASP A 1 81 ? -0.949 -7.047 13.019 1.00 98.56 81 ASP A CA 1
ATOM 648 C C . ASP A 1 81 ? -2.104 -6.160 13.501 1.00 98.56 81 ASP A C 1
ATOM 650 O O . ASP A 1 81 ? -3.069 -6.683 14.057 1.00 98.56 81 ASP A O 1
ATOM 654 N N . LEU A 1 82 ? -2.084 -4.854 13.201 1.00 98.62 82 LEU A N 1
ATOM 655 C CA . LEU A 1 82 ? -3.192 -3.946 13.540 1.00 98.62 82 LEU A CA 1
ATOM 656 C C . LEU A 1 82 ? -4.489 -4.342 12.819 1.00 98.62 82 LEU A C 1
ATOM 658 O O . LEU A 1 82 ? -5.571 -4.284 13.401 1.00 98.62 82 LEU A O 1
ATOM 662 N N . ALA A 1 83 ? -4.407 -4.783 11.560 1.00 98.56 83 ALA A N 1
ATOM 663 C CA . ALA A 1 83 ? -5.586 -5.248 10.835 1.00 98.56 83 ALA A CA 1
ATOM 664 C C . ALA A 1 83 ? -6.222 -6.477 11.508 1.00 98.56 83 ALA A C 1
ATOM 666 O O . ALA A 1 83 ? -7.447 -6.537 11.627 1.00 98.56 83 ALA A O 1
ATOM 667 N N . LYS A 1 84 ? -5.407 -7.418 12.008 1.00 98.31 84 LYS A N 1
ATOM 668 C CA . LYS A 1 84 ? -5.894 -8.557 12.804 1.00 98.31 84 LYS A CA 1
ATOM 669 C C . LYS A 1 84 ? -6.478 -8.105 14.139 1.00 98.31 84 LYS A C 1
ATOM 671 O O . LYS A 1 84 ? -7.574 -8.534 14.488 1.00 98.31 84 LYS A O 1
ATOM 676 N N . GLU A 1 85 ? -5.758 -7.251 14.864 1.00 98.31 85 GLU A N 1
ATOM 677 C CA . GLU A 1 85 ? -6.144 -6.756 16.191 1.00 98.31 85 GLU A CA 1
ATOM 678 C C . GLU A 1 85 ? -7.523 -6.088 16.167 1.00 98.31 85 GLU A C 1
ATOM 680 O O . GLU A 1 85 ? -8.370 -6.386 17.009 1.00 98.31 85 GLU A O 1
ATOM 685 N N . TYR A 1 86 ? -7.786 -5.251 15.160 1.00 97.94 86 TYR A N 1
ATOM 686 C CA . TYR A 1 86 ? -9.041 -4.497 15.053 1.00 97.94 86 TYR A CA 1
ATOM 687 C C . TYR A 1 86 ? -10.113 -5.173 14.192 1.00 97.94 86 TYR A C 1
ATOM 689 O O . TYR A 1 86 ? -11.178 -4.590 13.954 1.00 97.94 86 TYR A O 1
ATOM 697 N N . GLY A 1 87 ? -9.863 -6.413 13.756 1.00 97.38 87 GLY A N 1
ATOM 698 C CA . GLY A 1 87 ? -10.821 -7.228 13.011 1.00 97.38 87 GLY A CA 1
ATOM 699 C C . GLY A 1 87 ? -11.157 -6.667 11.629 1.00 97.38 87 GLY A C 1
ATOM 700 O O . GLY A 1 87 ? -12.310 -6.737 11.203 1.00 97.38 87 GLY A O 1
ATOM 701 N N . ALA A 1 88 ? -10.183 -6.064 10.947 1.00 98.12 88 ALA A N 1
ATOM 702 C CA . ALA A 1 88 ? -10.337 -5.651 9.561 1.00 98.12 88 ALA A CA 1
ATOM 703 C C . ALA A 1 88 ? -10.298 -6.879 8.637 1.00 98.12 88 ALA A C 1
ATOM 705 O O . ALA A 1 88 ? -9.342 -7.650 8.634 1.00 98.12 88 ALA A O 1
ATOM 706 N N . GLU A 1 89 ? -11.334 -7.037 7.818 1.00 98.00 89 GLU A N 1
ATOM 707 C CA . GLU A 1 89 ? -11.471 -8.146 6.864 1.00 98.00 89 GLU A CA 1
ATOM 708 C C . GLU A 1 89 ? -10.696 -7.880 5.562 1.00 98.00 89 GLU A C 1
ATOM 710 O O . GLU A 1 89 ? -10.389 -8.802 4.805 1.00 98.00 89 GLU A O 1
ATOM 715 N N . GLY A 1 90 ? -10.356 -6.615 5.306 1.00 98.00 90 GLY A N 1
ATOM 716 C CA . GLY A 1 90 ? -9.550 -6.208 4.165 1.00 98.00 90 GLY A CA 1
ATOM 717 C C . GLY A 1 90 ? -8.644 -5.020 4.463 1.00 98.00 90 GLY A C 1
ATOM 718 O O . GLY A 1 90 ? -8.883 -4.249 5.394 1.00 98.00 90 GLY A O 1
ATOM 719 N N . ILE A 1 91 ? -7.607 -4.863 3.643 1.00 98.75 91 ILE A N 1
ATOM 720 C CA . ILE A 1 91 ? -6.683 -3.731 3.681 1.00 98.75 91 ILE A CA 1
ATOM 721 C C . ILE A 1 91 ? -6.698 -3.014 2.332 1.00 98.75 91 ILE A C 1
ATOM 723 O O . ILE A 1 91 ? -6.391 -3.610 1.300 1.00 98.75 91 ILE A O 1
ATOM 727 N N . HIS A 1 92 ? -7.008 -1.716 2.340 1.00 98.69 92 HIS A N 1
ATOM 728 C CA . HIS A 1 92 ? -6.890 -0.858 1.163 1.00 98.69 92 HIS A CA 1
ATOM 729 C C . HIS A 1 92 ? -5.550 -0.110 1.191 1.00 98.69 92 HIS A C 1
ATOM 731 O O . HIS A 1 92 ? -5.352 0.741 2.063 1.00 98.69 92 HIS A O 1
ATOM 737 N N . PRO A 1 93 ? -4.633 -0.345 0.236 1.00 98.50 93 PRO A N 1
ATOM 738 C CA . PRO A 1 93 ? -3.292 0.228 0.301 1.00 98.50 93 PRO A CA 1
ATOM 739 C C . PRO A 1 93 ? -3.191 1.637 -0.300 1.00 98.50 93 PRO A C 1
ATOM 741 O O . PRO A 1 93 ? -2.178 2.305 -0.129 1.00 98.50 93 PRO A O 1
ATOM 744 N N . GLY A 1 94 ? -4.216 2.108 -1.018 1.00 97.94 94 GLY A N 1
ATOM 745 C CA . GLY A 1 94 ? -4.180 3.413 -1.684 1.00 97.94 94 GLY A CA 1
ATOM 746 C C . GLY A 1 94 ? -3.197 3.405 -2.858 1.00 97.94 94 GLY A C 1
ATOM 747 O O . GLY A 1 94 ? -3.273 2.521 -3.704 1.00 97.94 94 GLY A O 1
ATOM 748 N N . TYR A 1 95 ? -2.293 4.384 -2.907 1.00 96.00 95 TYR A N 1
ATOM 749 C CA . TYR A 1 95 ? -1.189 4.451 -3.872 1.00 96.00 95 TYR A CA 1
ATOM 750 C C . TYR A 1 95 ? 0.128 4.812 -3.169 1.00 96.00 95 TYR A C 1
ATOM 752 O O . TYR A 1 95 ? 0.128 5.396 -2.083 1.00 96.00 95 TYR A O 1
ATOM 760 N N . GLY A 1 96 ? 1.267 4.510 -3.798 1.00 94.44 96 GLY A N 1
ATOM 761 C CA . GLY A 1 96 ? 2.570 4.644 -3.139 1.00 94.44 96 GLY A CA 1
ATOM 762 C C . GLY A 1 96 ? 2.703 3.694 -1.940 1.00 94.44 96 GLY A C 1
ATOM 763 O O . GLY A 1 96 ? 1.941 2.738 -1.818 1.00 94.44 96 GLY A O 1
ATOM 764 N N . PHE A 1 97 ? 3.678 3.944 -1.062 1.00 96.12 97 PHE A N 1
ATOM 765 C CA . PHE A 1 97 ? 4.013 3.070 0.073 1.00 96.12 97 PHE A CA 1
ATOM 766 C C . PHE A 1 97 ? 4.070 1.586 -0.325 1.00 96.12 97 PHE A C 1
ATOM 768 O O . PHE A 1 97 ? 4.959 1.188 -1.074 1.00 96.12 97 PHE A O 1
ATOM 775 N N . LEU A 1 98 ? 3.126 0.782 0.164 1.00 96.81 98 LEU A N 1
ATOM 776 C CA . LEU A 1 98 ? 3.067 -0.660 -0.049 1.00 96.81 98 LEU A CA 1
ATOM 777 C C . LEU A 1 98 ? 2.034 -1.082 -1.110 1.00 96.81 98 LEU A C 1
ATOM 779 O O . LEU A 1 98 ? 1.817 -2.276 -1.291 1.00 96.81 98 LEU A O 1
ATOM 783 N N . ALA A 1 99 ? 1.405 -0.146 -1.829 1.00 96.69 99 ALA A N 1
ATOM 784 C CA . ALA A 1 99 ? 0.334 -0.454 -2.786 1.00 96.69 99 ALA A CA 1
ATOM 785 C C . ALA A 1 99 ? 0.755 -1.348 -3.958 1.00 96.69 99 ALA A C 1
ATOM 787 O O . ALA A 1 99 ? -0.061 -2.112 -4.462 1.00 96.69 99 ALA A O 1
ATOM 788 N N . GLU A 1 100 ? 2.026 -1.294 -4.349 1.00 93.88 100 GLU A N 1
ATOM 789 C CA . GLU A 1 100 ? 2.609 -2.133 -5.405 1.00 93.88 100 GLU A CA 1
ATOM 790 C C . GLU A 1 100 ? 3.617 -3.142 -4.825 1.00 93.88 100 GLU A C 1
ATOM 792 O O . GLU A 1 100 ? 4.480 -3.661 -5.528 1.00 93.88 100 GLU A O 1
ATOM 797 N N . ASN A 1 101 ? 3.552 -3.412 -3.515 1.00 94.56 101 ASN A N 1
ATOM 798 C CA . ASN A 1 101 ? 4.471 -4.325 -2.848 1.00 94.56 101 ASN A CA 1
ATOM 799 C C . ASN A 1 101 ? 3.882 -5.744 -2.789 1.00 94.56 101 ASN A C 1
ATOM 801 O O . ASN A 1 101 ? 2.992 -6.027 -1.985 1.00 94.56 101 ASN A O 1
ATOM 805 N N . ALA A 1 102 ? 4.416 -6.658 -3.604 1.00 95.62 102 ALA A N 1
ATOM 806 C CA . ALA A 1 102 ? 3.943 -8.045 -3.666 1.00 95.62 102 ALA A CA 1
ATOM 807 C C . ALA A 1 102 ? 4.054 -8.781 -2.317 1.00 95.62 102 ALA A C 1
ATOM 809 O O . ALA A 1 102 ? 3.175 -9.568 -1.965 1.00 95.62 102 ALA A O 1
ATOM 810 N N . ASN A 1 103 ? 5.091 -8.489 -1.520 1.00 97.31 103 ASN A N 1
ATOM 811 C CA . ASN A 1 103 ? 5.256 -9.092 -0.195 1.00 97.31 103 ASN A CA 1
ATOM 812 C C . ASN A 1 103 ? 4.164 -8.638 0.778 1.00 97.31 103 ASN A C 1
ATOM 814 O O . ASN A 1 103 ? 3.748 -9.424 1.626 1.00 97.31 103 ASN A O 1
ATOM 818 N N . PHE A 1 104 ? 3.674 -7.403 0.652 1.00 98.38 104 PHE A N 1
ATOM 819 C CA . PHE A 1 104 ? 2.574 -6.913 1.474 1.00 98.38 104 PHE A CA 1
ATOM 820 C C . PHE A 1 104 ? 1.257 -7.614 1.136 1.00 98.38 104 PHE A C 1
ATOM 822 O O . PHE A 1 104 ? 0.589 -8.112 2.041 1.00 98.38 104 PHE A O 1
ATOM 829 N N . ALA A 1 105 ? 0.920 -7.730 -0.152 1.00 98.12 105 ALA A N 1
ATOM 830 C CA . ALA A 1 105 ? -0.257 -8.485 -0.584 1.00 98.12 105 ALA A CA 1
ATOM 831 C C . ALA A 1 105 ? -0.181 -9.953 -0.129 1.00 98.12 105 ALA A C 1
ATOM 833 O O . ALA A 1 105 ? -1.128 -10.469 0.460 1.00 98.12 105 ALA A O 1
ATOM 834 N N . LYS A 1 106 ? 0.989 -10.587 -0.277 1.00 98.31 106 LYS A N 1
ATOM 835 C CA . LYS A 1 106 ? 1.237 -11.956 0.196 1.00 98.31 106 LYS A CA 1
ATOM 836 C C . LYS A 1 106 ? 1.094 -12.096 1.715 1.00 98.31 106 LYS A C 1
ATOM 838 O O . LYS A 1 106 ? 0.584 -13.104 2.198 1.00 98.31 106 LYS A O 1
ATOM 843 N N . ALA A 1 107 ? 1.536 -11.100 2.483 1.00 98.50 107 ALA A N 1
ATOM 844 C CA . ALA A 1 107 ? 1.367 -11.087 3.934 1.00 98.50 107 ALA A CA 1
ATOM 845 C C . ALA A 1 107 ? -0.113 -10.961 4.338 1.00 98.50 107 ALA A C 1
ATOM 847 O O . ALA A 1 107 ? -0.531 -11.612 5.295 1.00 98.50 107 ALA A O 1
ATOM 848 N N . CYS A 1 108 ? -0.910 -10.189 3.591 1.00 98.31 108 CYS A N 1
ATOM 849 C CA . CYS A 1 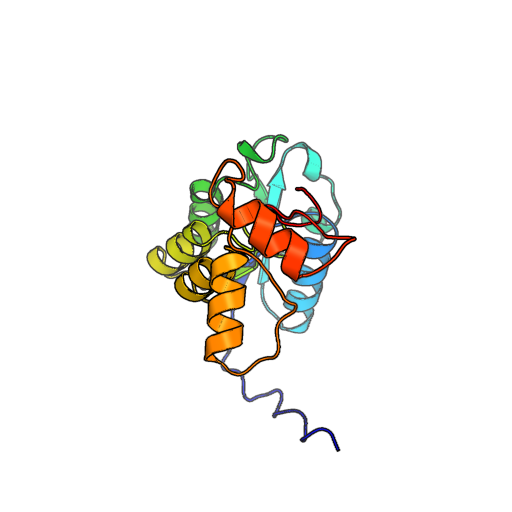108 ? -2.362 -10.115 3.780 1.00 98.31 108 CYS A CA 1
ATOM 850 C C . CYS A 1 108 ? -3.026 -11.473 3.489 1.00 98.31 108 CYS A C 1
ATOM 852 O O . CYS A 1 108 ? -3.757 -11.986 4.335 1.00 98.31 108 CYS A O 1
ATOM 854 N N . GLU A 1 109 ? -2.696 -12.102 2.354 1.00 96.69 109 GLU A N 1
ATOM 855 C CA . GLU A 1 109 ? -3.185 -13.438 1.972 1.00 96.69 109 GLU A CA 1
ATOM 856 C C . GLU A 1 109 ? -2.875 -14.482 3.057 1.00 96.69 109 GLU A C 1
ATOM 858 O O . GLU A 1 109 ? -3.765 -15.203 3.509 1.00 96.69 109 GLU A O 1
ATOM 863 N N . ALA A 1 110 ? -1.628 -14.518 3.541 1.00 97.81 110 ALA A N 1
ATOM 864 C CA . ALA A 1 110 ? -1.200 -15.423 4.608 1.00 97.81 110 ALA A CA 1
ATOM 865 C C . ALA A 1 110 ? -1.896 -15.148 5.954 1.00 97.81 110 ALA A C 1
ATOM 867 O O . ALA A 1 110 ? -2.032 -16.048 6.782 1.00 97.81 110 ALA A O 1
ATOM 868 N N . ALA A 1 111 ? -2.335 -13.910 6.182 1.00 97.31 111 ALA A N 1
ATOM 869 C CA . ALA A 1 111 ? -3.098 -13.503 7.354 1.00 97.31 111 ALA A CA 1
ATOM 870 C C . ALA A 1 111 ? -4.610 -13.758 7.227 1.00 97.31 111 ALA A C 1
ATOM 872 O O . ALA A 1 111 ? -5.327 -13.519 8.198 1.00 97.31 111 ALA A O 1
ATOM 873 N N . GLY A 1 112 ? -5.097 -14.219 6.068 1.00 96.69 112 GLY A N 1
ATOM 874 C CA . GLY A 1 112 ? -6.530 -14.342 5.794 1.00 96.69 112 GLY A CA 1
ATOM 875 C C . GLY A 1 112 ? -7.242 -12.992 5.649 1.00 96.69 112 GLY A C 1
ATOM 876 O O . GLY A 1 112 ? -8.453 -12.922 5.834 1.00 96.69 112 GLY A O 1
ATOM 877 N N . ILE A 1 113 ? -6.498 -11.927 5.342 1.00 97.75 113 ILE A N 1
ATOM 878 C CA . ILE A 1 113 ? -7.009 -10.566 5.157 1.00 97.75 113 ILE A CA 1
ATOM 879 C C . ILE A 1 113 ? -7.016 -10.257 3.665 1.00 97.75 113 ILE A C 1
ATOM 881 O O . ILE A 1 113 ? -6.015 -10.458 2.974 1.00 97.75 113 ILE A O 1
ATOM 885 N N . VAL A 1 114 ? -8.127 -9.731 3.150 1.00 97.75 114 VAL A N 1
ATOM 886 C CA . VAL A 1 114 ? -8.213 -9.406 1.725 1.00 97.75 114 VAL A CA 1
ATOM 887 C C . VAL A 1 114 ? -7.370 -8.173 1.414 1.00 97.75 114 VAL A C 1
ATOM 889 O O . VAL A 1 114 ? -7.650 -7.071 1.883 1.00 97.75 114 VAL A O 1
ATOM 892 N N . PHE A 1 115 ? -6.357 -8.331 0.568 1.00 98.00 115 PHE A N 1
ATOM 893 C CA . PHE A 1 115 ? -5.692 -7.192 -0.050 1.00 98.00 115 PHE A CA 1
ATOM 894 C C . PHE A 1 115 ? -6.629 -6.579 -1.100 1.00 98.00 115 PHE A C 1
ATOM 896 O O . PHE A 1 115 ? -6.988 -7.236 -2.077 1.00 98.00 115 PHE A O 1
ATOM 903 N N . ILE A 1 116 ? -7.064 -5.331 -0.904 1.00 97.62 116 ILE A N 1
ATOM 904 C CA . ILE A 1 116 ? -7.998 -4.655 -1.817 1.00 97.62 116 ILE A CA 1
ATOM 905 C C . ILE A 1 116 ? -7.202 -4.097 -3.001 1.00 97.62 116 ILE A C 1
ATOM 907 O O . ILE A 1 116 ? -6.863 -2.914 -3.067 1.00 97.62 116 ILE A O 1
ATOM 911 N N . GLY A 1 117 ? -6.879 -5.000 -3.921 1.00 95.94 117 GLY A N 1
ATOM 912 C CA . GLY A 1 117 ? -6.060 -4.785 -5.105 1.00 95.94 117 GLY A CA 1
ATOM 913 C C . GLY A 1 117 ? -5.886 -6.097 -5.882 1.00 95.94 117 GLY A C 1
ATOM 914 O O . GLY A 1 117 ? -6.614 -7.057 -5.625 1.00 95.94 117 GLY A O 1
ATOM 915 N N . PRO A 1 118 ? -4.963 -6.152 -6.855 1.00 94.38 118 PRO A N 1
ATOM 916 C CA . PRO A 1 118 ? -4.592 -7.407 -7.509 1.00 94.38 118 PRO A CA 1
ATOM 917 C C . PRO A 1 118 ? -3.907 -8.379 -6.530 1.00 94.38 118 PRO A C 1
ATOM 919 O O . PRO A 1 118 ? -3.366 -7.954 -5.510 1.00 94.38 118 PRO A O 1
ATOM 922 N N . ASP A 1 119 ? -3.916 -9.676 -6.851 1.00 92.19 119 ASP A N 1
ATOM 923 C CA . ASP A 1 119 ? -3.231 -10.700 -6.050 1.00 92.19 119 ASP A CA 1
ATOM 924 C C . ASP A 1 119 ? -1.704 -10.515 -6.035 1.00 92.19 119 ASP A C 1
ATOM 926 O O . ASP A 1 119 ? -1.124 -9.855 -6.909 1.00 92.19 119 ASP A O 1
ATOM 930 N N . SER A 1 120 ? -1.037 -11.113 -5.042 1.00 95.44 120 SER A N 1
ATOM 931 C CA . SER A 1 120 ? 0.413 -10.975 -4.863 1.00 95.44 120 SER A CA 1
ATOM 932 C C . SER A 1 120 ? 1.223 -11.404 -6.092 1.00 95.44 120 SER A C 1
ATOM 934 O O . SER A 1 120 ? 2.219 -10.759 -6.428 1.00 95.44 120 SER A O 1
ATOM 936 N N . GLY A 1 121 ? 0.771 -12.434 -6.815 1.00 93.56 121 GLY A N 1
ATOM 937 C CA . GLY A 1 121 ? 1.414 -12.910 -8.038 1.00 93.56 121 GLY A CA 1
ATOM 938 C C . GLY A 1 121 ? 1.262 -11.937 -9.208 1.00 93.56 121 GLY A C 1
ATOM 939 O O . GLY A 1 121 ? 2.197 -11.750 -9.986 1.00 93.56 121 GLY A O 1
ATOM 940 N N . ALA A 1 122 ? 0.107 -11.291 -9.344 1.00 92.62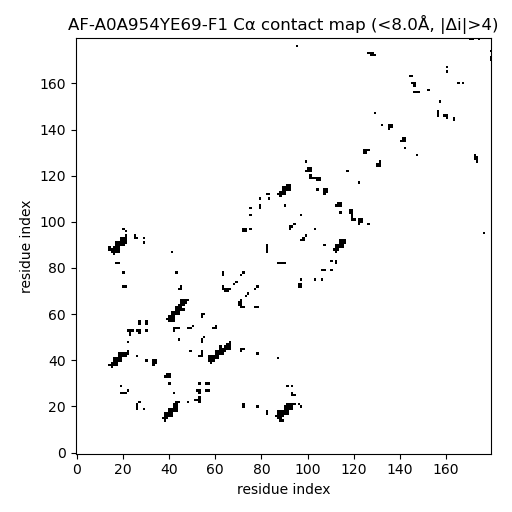 122 ALA A N 1
ATOM 941 C CA . ALA A 1 122 ? -0.116 -10.250 -10.337 1.00 92.62 122 ALA A CA 1
ATOM 942 C C . ALA A 1 122 ? 0.739 -9.006 -10.057 1.00 92.62 122 ALA A C 1
ATOM 944 O O . ALA A 1 122 ? 1.330 -8.466 -10.994 1.00 92.62 122 ALA A O 1
ATOM 945 N N . ILE A 1 123 ? 0.861 -8.589 -8.791 1.00 93.25 123 ILE A N 1
ATOM 946 C CA . ILE A 1 123 ? 1.741 -7.474 -8.400 1.00 93.25 123 ILE A CA 1
ATOM 947 C C . ILE A 1 123 ? 3.201 -7.801 -8.720 1.00 93.25 123 ILE A C 1
ATOM 949 O O . ILE A 1 123 ? 3.887 -6.974 -9.313 1.00 93.25 123 ILE A O 1
ATOM 953 N N . ASP A 1 124 ? 3.669 -9.004 -8.384 1.00 90.81 124 ASP A N 1
ATOM 954 C CA . ASP A 1 124 ? 5.050 -9.427 -8.650 1.00 90.81 124 ASP A CA 1
ATOM 955 C C . ASP A 1 124 ? 5.370 -9.437 -10.155 1.00 90.81 124 ASP A C 1
ATOM 957 O O . ASP A 1 124 ? 6.352 -8.839 -10.603 1.00 90.81 124 ASP A O 1
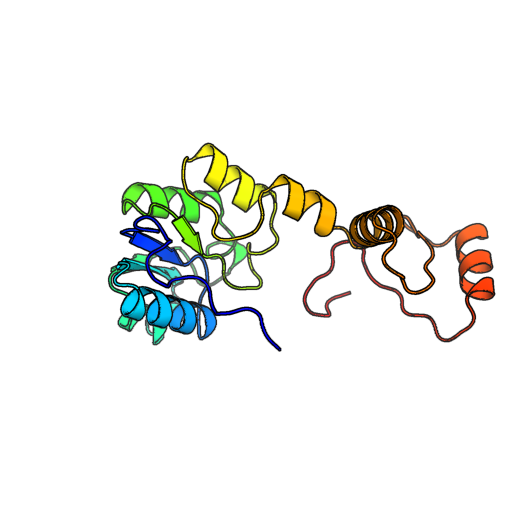ATOM 961 N N . ARG A 1 125 ? 4.483 -10.029 -10.969 1.00 87.56 125 ARG A N 1
ATOM 962 C CA . ARG A 1 125 ? 4.660 -10.093 -12.430 1.00 87.56 125 ARG A CA 1
ATOM 963 C C . ARG A 1 125 ? 4.657 -8.720 -13.099 1.00 87.56 125 ARG A C 1
ATOM 965 O O . ARG A 1 125 ? 5.373 -8.527 -14.079 1.00 87.56 125 ARG A O 1
ATOM 972 N N . LEU A 1 126 ? 3.834 -7.791 -12.613 1.00 88.56 126 LEU A N 1
ATOM 973 C CA . LEU A 1 126 ? 3.635 -6.484 -13.250 1.00 88.56 126 LEU A CA 1
ATOM 974 C C . LEU A 1 126 ? 4.457 -5.353 -12.614 1.00 88.56 126 LEU A C 1
ATOM 976 O O . LEU A 1 126 ? 4.531 -4.269 -13.192 1.00 88.56 126 LEU A O 1
ATOM 980 N N . GLY A 1 127 ? 5.095 -5.593 -11.466 1.00 84.19 127 GLY A N 1
ATOM 981 C CA . GLY A 1 127 ? 5.937 -4.613 -10.778 1.00 84.19 127 GLY A CA 1
ATOM 982 C C . GLY A 1 127 ? 7.277 -4.353 -11.475 1.00 84.19 127 GLY A C 1
ATOM 983 O O . GLY A 1 127 ? 7.781 -3.230 -11.443 1.00 84.19 127 GLY A O 1
ATOM 984 N N . ASP A 1 128 ? 7.848 -5.356 -12.155 1.00 85.00 128 ASP A N 1
ATOM 985 C CA . ASP A 1 128 ? 9.021 -5.164 -13.017 1.00 85.00 128 ASP A CA 1
ATOM 986 C C . ASP A 1 128 ? 8.568 -4.745 -14.420 1.00 85.00 128 ASP A C 1
ATOM 988 O O . ASP A 1 128 ? 7.937 -5.514 -15.147 1.00 85.00 128 ASP A O 1
ATOM 992 N N . LYS A 1 129 ? 8.944 -3.534 -14.846 1.00 85.62 129 LYS A N 1
ATOM 993 C CA . LYS A 1 129 ? 8.555 -2.990 -16.161 1.00 85.62 129 LYS A CA 1
ATOM 994 C C . LYS A 1 129 ? 8.975 -3.864 -17.344 1.00 85.62 129 LYS A C 1
ATOM 996 O O . LYS A 1 129 ? 8.337 -3.793 -18.391 1.00 85.62 129 LYS A O 1
ATOM 1001 N N . ARG A 1 130 ? 10.047 -4.650 -17.213 1.00 85.31 130 ARG A N 1
ATOM 1002 C CA . ARG A 1 130 ? 10.512 -5.575 -18.259 1.00 85.31 130 ARG A CA 1
ATOM 1003 C C . ARG A 1 130 ? 9.573 -6.768 -18.349 1.00 85.31 130 ARG A C 1
ATOM 1005 O O . ARG A 1 130 ? 9.143 -7.110 -19.444 1.00 85.31 130 ARG A O 1
ATOM 1012 N N . HIS A 1 131 ? 9.220 -7.358 -17.206 1.00 85.88 131 HIS A N 1
ATOM 1013 C CA . HIS A 1 131 ? 8.242 -8.444 -17.164 1.00 85.88 131 HIS A CA 1
ATOM 1014 C C . HIS A 1 131 ? 6.860 -7.960 -17.607 1.00 85.88 131 HIS A C 1
ATOM 1016 O O . HIS A 1 131 ? 6.231 -8.618 -18.426 1.00 85.88 131 HIS A O 1
ATOM 1022 N N . ALA A 1 132 ? 6.429 -6.769 -17.185 1.00 88.81 132 ALA A N 1
ATOM 1023 C CA . ALA A 1 132 ? 5.171 -6.178 -17.632 1.00 88.81 132 ALA A CA 1
ATOM 1024 C C . ALA A 1 132 ? 5.116 -5.979 -19.159 1.00 88.81 132 ALA A C 1
ATOM 1026 O O . ALA A 1 132 ? 4.075 -6.222 -19.768 1.00 88.81 132 ALA A O 1
ATOM 1027 N N . LYS A 1 133 ? 6.229 -5.571 -19.794 1.00 90.00 133 LYS A N 1
ATOM 1028 C CA . LYS A 1 133 ? 6.315 -5.484 -21.260 1.00 90.00 133 LYS A CA 1
ATOM 1029 C C . LYS A 1 133 ? 6.229 -6.853 -21.932 1.00 90.00 133 LYS A C 1
ATOM 1031 O O . LYS A 1 133 ? 5.446 -6.984 -22.863 1.00 90.00 133 LYS A O 1
ATOM 1036 N N . ALA A 1 134 ? 6.951 -7.852 -21.425 1.00 88.56 134 ALA A N 1
ATOM 1037 C CA . ALA A 1 134 ? 6.872 -9.218 -21.944 1.00 88.56 134 ALA A CA 1
ATOM 1038 C C . ALA A 1 134 ? 5.443 -9.786 -21.840 1.00 88.56 134 ALA A C 1
ATOM 1040 O O . ALA A 1 134 ? 4.911 -10.299 -22.817 1.00 88.56 134 ALA A O 1
ATOM 1041 N N . VAL A 1 135 ? 4.769 -9.595 -20.699 1.00 90.62 135 VAL A N 1
ATOM 1042 C CA . VAL A 1 135 ? 3.366 -10.007 -20.503 1.00 90.62 135 VAL A CA 1
ATOM 1043 C C . VAL A 1 135 ? 2.424 -9.294 -21.481 1.00 90.62 135 VAL A C 1
ATOM 1045 O O . VAL A 1 135 ? 1.491 -9.904 -21.998 1.00 90.62 135 VAL A O 1
ATOM 1048 N N . ALA A 1 136 ? 2.650 -8.006 -21.757 1.00 92.62 136 ALA A N 1
ATOM 1049 C CA . ALA A 1 136 ? 1.858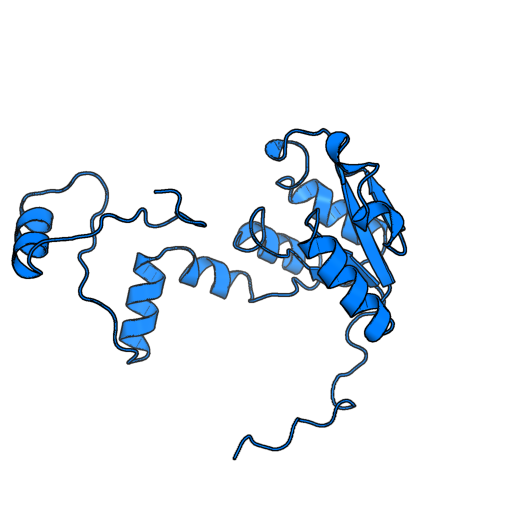 -7.265 -22.736 1.00 92.62 136 ALA A CA 1
ATOM 1050 C C . ALA A 1 136 ? 2.062 -7.800 -24.166 1.00 92.62 136 ALA A C 1
ATOM 1052 O O . ALA A 1 136 ? 1.080 -7.985 -24.885 1.00 92.62 136 ALA A O 1
ATOM 1053 N N . GLU A 1 137 ? 3.303 -8.099 -24.556 1.00 93.12 137 GLU A N 1
ATOM 1054 C CA . GLU A 1 137 ? 3.632 -8.711 -25.852 1.00 93.12 137 GLU A CA 1
ATOM 1055 C C . GLU A 1 137 ? 2.985 -10.096 -26.004 1.00 93.12 137 GLU A C 1
ATOM 1057 O O . GLU A 1 137 ? 2.339 -10.361 -27.019 1.00 93.12 137 GLU A O 1
ATOM 1062 N N . GLU A 1 138 ? 3.078 -10.947 -24.977 1.00 93.00 138 GLU A N 1
ATOM 1063 C CA . GLU A 1 138 ? 2.426 -12.266 -24.929 1.00 93.00 138 GLU A CA 1
ATOM 1064 C C . GLU A 1 138 ? 0.899 -12.166 -25.054 1.00 93.00 138 GLU A C 1
ATOM 1066 O O . GLU A 1 138 ? 0.264 -13.000 -25.701 1.00 93.00 138 GLU A O 1
ATOM 1071 N N . ALA A 1 139 ? 0.304 -11.120 -24.477 1.00 94.19 139 ALA A N 1
ATOM 1072 C CA . ALA A 1 139 ? -1.125 -10.835 -24.575 1.00 94.19 139 ALA A CA 1
ATOM 1073 C C . ALA A 1 139 ? -1.540 -10.180 -25.911 1.00 94.19 139 ALA A C 1
ATOM 1075 O O . ALA A 1 139 ? -2.713 -9.844 -26.086 1.00 94.19 139 ALA A O 1
ATOM 1076 N N . GLY A 1 140 ? -0.607 -9.964 -26.846 1.00 94.81 140 GLY A N 1
ATOM 1077 C CA . GLY A 1 140 ? -0.871 -9.306 -28.128 1.00 94.81 140 GLY A CA 1
ATOM 1078 C C . GLY A 1 140 ? -1.158 -7.805 -28.012 1.00 94.81 140 GLY A C 1
ATOM 1079 O O . GLY A 1 140 ? -1.729 -7.211 -28.929 1.00 94.81 140 GLY A O 1
ATOM 1080 N N . VAL A 1 141 ? -0.786 -7.181 -26.891 1.00 96.12 141 VAL A N 1
ATOM 1081 C CA . VAL A 1 141 ? -0.928 -5.739 -26.674 1.00 96.12 141 VAL A CA 1
ATOM 1082 C C . VAL A 1 141 ? 0.271 -5.025 -27.304 1.00 96.12 141 VAL A C 1
ATOM 1084 O O . VAL A 1 141 ? 1.412 -5.335 -26.963 1.00 96.12 141 VAL A O 1
ATOM 1087 N N . PRO A 1 142 ? 0.056 -4.034 -28.190 1.00 94.19 142 PRO A N 1
ATOM 1088 C CA . PRO A 1 142 ? 1.155 -3.269 -28.766 1.00 94.19 142 PRO A CA 1
ATOM 1089 C C . PRO A 1 142 ? 1.981 -2.561 -27.685 1.00 94.19 142 PRO A C 1
ATOM 1091 O O . PRO A 1 142 ? 1.447 -1.784 -26.890 1.00 94.19 142 PRO A O 1
ATOM 1094 N N . VAL A 1 143 ? 3.297 -2.781 -27.690 1.00 93.75 143 VAL A N 1
ATOM 1095 C CA . VAL A 1 143 ? 4.245 -2.095 -26.804 1.00 93.75 143 VAL A CA 1
ATOM 1096 C C . VAL A 1 143 ? 5.162 -1.169 -27.592 1.00 93.75 143 VAL A C 1
ATOM 1098 O O . VAL A 1 143 ? 5.481 -1.400 -28.756 1.00 93.75 143 VAL A O 1
ATOM 1101 N N . THR A 1 144 ? 5.622 -0.101 -26.941 1.00 92.12 144 THR A N 1
ATOM 1102 C CA . THR A 1 144 ? 6.694 0.733 -27.496 1.00 92.12 144 THR A CA 1
ATOM 1103 C C . THR A 1 144 ? 7.989 -0.076 -27.609 1.00 92.12 144 THR A C 1
ATOM 1105 O O . THR A 1 144 ? 8.307 -0.785 -26.640 1.00 92.12 144 THR A O 1
ATOM 1108 N N . PRO A 1 145 ? 8.755 0.074 -28.713 1.00 91.94 145 PRO A N 1
ATOM 1109 C CA . PRO A 1 145 ? 10.054 -0.572 -28.875 1.00 91.94 145 PRO A CA 1
ATOM 1110 C C . PRO A 1 145 ? 10.929 -0.382 -27.639 1.00 91.94 145 PRO A C 1
ATOM 1112 O O . PRO A 1 145 ? 10.942 0.692 -27.026 1.00 91.94 145 PRO A O 1
ATOM 1115 N N . TRP A 1 146 ? 11.610 -1.444 -27.222 1.00 91.69 146 TRP A N 1
ATOM 1116 C CA . TRP A 1 146 ? 12.409 -1.431 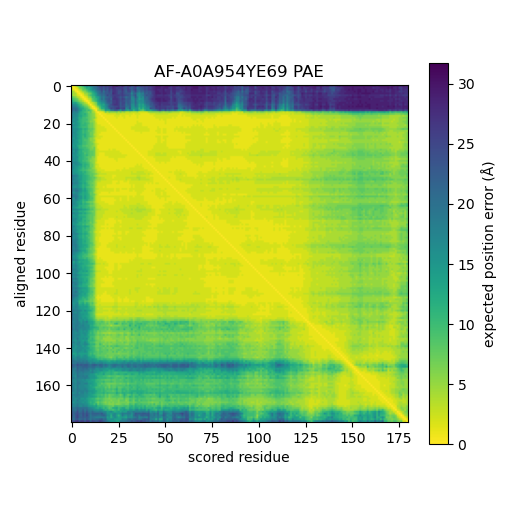-26.006 1.00 91.69 146 TRP A CA 1
ATOM 1117 C C . TRP A 1 146 ? 13.562 -2.413 -26.068 1.00 91.69 146 TRP A C 1
ATOM 1119 O O . TRP A 1 146 ? 13.515 -3.407 -26.783 1.00 91.69 146 TRP A O 1
ATOM 1129 N N . VAL A 1 147 ? 14.585 -2.117 -25.273 1.00 89.38 147 VAL A N 1
ATOM 1130 C CA . VAL A 1 147 ? 15.753 -2.971 -25.084 1.00 89.38 147 VAL A CA 1
ATOM 1131 C C . VAL A 1 147 ? 15.820 -3.353 -23.619 1.00 89.38 147 VAL A C 1
ATOM 1133 O O . VAL A 1 147 ? 15.664 -2.512 -22.728 1.00 89.38 147 VAL A O 1
ATOM 1136 N N . LYS A 1 148 ? 16.063 -4.635 -23.362 1.00 85.25 148 LYS A N 1
ATOM 1137 C CA . LYS A 1 148 ? 16.394 -5.111 -22.026 1.00 85.25 148 LYS A CA 1
ATOM 1138 C C . LYS A 1 148 ? 17.856 -4.771 -21.739 1.00 85.25 148 LYS A C 1
ATOM 1140 O O . LYS A 1 148 ? 18.742 -5.350 -22.344 1.00 85.25 148 LYS A O 1
ATOM 1145 N N . CYS A 1 149 ? 18.091 -3.883 -20.778 1.00 82.12 149 CYS A N 1
ATOM 1146 C CA . CYS A 1 149 ? 19.412 -3.644 -20.196 1.00 82.12 149 CYS A CA 1
ATOM 1147 C C . CYS A 1 149 ? 19.429 -4.240 -18.784 1.00 82.12 149 CYS A C 1
ATOM 1149 O O . CYS A 1 149 ? 18.556 -3.930 -17.965 1.00 82.12 149 CYS A O 1
ATOM 1151 N N . ALA A 1 150 ? 20.374 -5.133 -18.499 1.00 77.62 150 ALA A N 1
ATOM 1152 C CA . ALA A 1 150 ? 20.571 -5.699 -17.168 1.00 77.62 150 ALA A CA 1
ATOM 1153 C C . ALA A 1 150 ? 21.954 -5.281 -16.655 1.00 77.62 150 ALA A C 1
ATOM 1155 O O . ALA A 1 150 ? 22.953 -5.871 -17.040 1.00 77.62 150 ALA A O 1
ATOM 1156 N N . GLY A 1 151 ? 21.999 -4.269 -15.786 1.00 77.50 151 GLY A N 1
ATOM 1157 C CA . GLY A 1 151 ? 23.261 -3.691 -15.316 1.00 77.50 151 GLY A CA 1
ATOM 1158 C C . GLY A 1 151 ? 23.795 -2.619 -16.265 1.00 77.50 151 GLY A C 1
ATOM 1159 O O . GLY A 1 151 ? 23.009 -1.852 -16.826 1.00 77.50 151 GLY A O 1
ATOM 1160 N N . GLU A 1 152 ? 25.118 -2.540 -16.396 1.00 82.56 152 GLU A N 1
ATOM 1161 C CA . GLU A 1 152 ? 25.783 -1.608 -17.312 1.00 82.56 152 GLU A CA 1
ATOM 1162 C C . GLU A 1 152 ? 25.488 -1.962 -18.774 1.00 82.56 152 GLU A C 1
ATOM 1164 O O . GLU A 1 152 ? 25.355 -3.132 -19.129 1.00 82.56 152 GLU A O 1
ATOM 1169 N N . ALA A 1 153 ? 25.379 -0.942 -19.627 1.00 82.88 153 ALA A N 1
ATOM 1170 C CA . ALA A 1 153 ? 25.136 -1.143 -21.048 1.00 82.88 153 ALA A CA 1
ATOM 1171 C C . ALA A 1 153 ? 26.385 -1.722 -21.727 1.00 82.88 153 ALA A C 1
ATOM 1173 O O . ALA A 1 153 ? 27.439 -1.085 -21.767 1.00 82.88 153 ALA A O 1
ATOM 1174 N N . ASP A 1 154 ? 26.247 -2.915 -22.295 1.00 89.50 154 ASP A N 1
ATOM 1175 C CA . ASP A 1 154 ? 27.250 -3.522 -23.162 1.00 89.50 154 ASP A CA 1
ATOM 1176 C C . ASP A 1 154 ? 27.079 -3.078 -24.628 1.00 89.50 154 ASP A C 1
ATOM 1178 O O . ASP A 1 154 ? 26.174 -2.320 -24.991 1.00 89.50 154 ASP A O 1
ATOM 1182 N N . LYS A 1 155 ? 27.980 -3.543 -25.501 1.00 91.44 155 LYS A N 1
ATOM 1183 C CA . LYS A 1 155 ? 27.954 -3.200 -26.933 1.00 91.44 155 LYS A CA 1
ATOM 1184 C C . LYS A 1 155 ? 26.651 -3.626 -27.617 1.00 91.44 155 LYS A C 1
ATOM 1186 O O . LYS A 1 155 ? 26.200 -2.935 -28.526 1.00 91.44 155 LYS A O 1
ATOM 1191 N N . GLU A 1 156 ? 26.057 -4.737 -27.184 1.00 89.38 156 GLU A N 1
ATOM 1192 C CA . GLU A 1 156 ? 24.794 -5.245 -27.728 1.00 89.38 156 GLU A CA 1
ATOM 1193 C C . GLU A 1 156 ? 23.630 -4.328 -27.347 1.00 89.38 156 GLU A C 1
ATOM 1195 O O . GLU A 1 156 ? 22.832 -3.946 -28.204 1.00 89.38 156 GLU A O 1
ATOM 1200 N N . THR A 1 157 ? 23.589 -3.892 -26.087 1.00 89.44 157 THR A N 1
ATOM 1201 C CA . THR A 1 157 ? 22.604 -2.931 -25.585 1.00 89.44 157 THR A CA 1
ATOM 1202 C C . THR A 1 157 ? 22.684 -1.613 -26.353 1.00 89.44 157 THR A C 1
ATOM 1204 O O . THR A 1 157 ? 21.650 -1.081 -26.761 1.00 89.44 157 THR A O 1
ATOM 1207 N N . VAL A 1 158 ? 23.895 -1.093 -26.588 1.00 90.62 158 VAL A N 1
ATOM 1208 C CA . VAL A 1 158 ? 24.098 0.158 -27.339 1.00 90.62 158 VAL A CA 1
ATOM 1209 C C . VAL A 1 158 ? 23.605 0.023 -28.780 1.00 90.62 158 VAL A C 1
ATOM 1211 O O . VAL A 1 158 ? 22.802 0.845 -29.216 1.00 90.62 158 VAL A O 1
ATOM 1214 N N . ALA A 1 159 ? 23.998 -1.037 -29.491 1.00 92.06 159 ALA A N 1
ATOM 1215 C CA . ALA A 1 159 ? 23.558 -1.263 -30.869 1.00 92.06 159 ALA A CA 1
ATOM 1216 C C . ALA A 1 159 ? 22.028 -1.423 -30.974 1.00 92.06 159 ALA A C 1
ATOM 1218 O O . ALA A 1 159 ? 21.395 -0.889 -31.888 1.00 92.06 159 ALA A O 1
ATOM 1219 N N . ALA A 1 160 ? 21.408 -2.113 -30.012 1.00 91.12 160 ALA A N 1
ATOM 1220 C CA . ALA A 1 1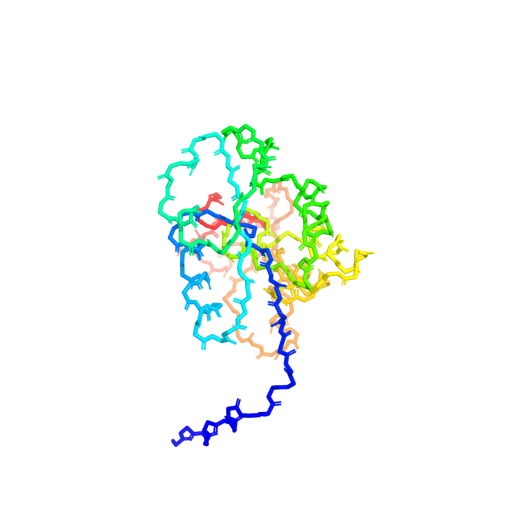60 ? 19.958 -2.262 -29.963 1.00 91.12 160 ALA A CA 1
ATOM 1221 C C . ALA A 1 160 ? 19.253 -0.914 -29.722 1.00 91.12 160 ALA A C 1
ATOM 1223 O O . ALA A 1 160 ? 18.242 -0.623 -30.363 1.00 91.12 160 ALA A O 1
ATOM 1224 N N . VAL A 1 161 ? 19.799 -0.055 -28.856 1.00 92.62 161 VAL A N 1
ATOM 1225 C CA . VAL A 1 161 ? 19.288 1.308 -28.634 1.00 92.62 161 VAL A CA 1
ATOM 1226 C C . VAL A 1 161 ? 19.429 2.172 -29.891 1.00 92.62 161 VAL A C 1
ATOM 1228 O O . VAL A 1 161 ? 18.477 2.859 -30.262 1.00 92.62 161 VAL A O 1
ATOM 1231 N N . GLU A 1 162 ? 20.567 2.106 -30.583 1.00 93.81 162 GLU A N 1
ATOM 1232 C CA . GLU A 1 162 ? 20.780 2.819 -31.850 1.00 93.81 162 GLU A CA 1
ATOM 1233 C C . GLU A 1 162 ? 19.777 2.386 -32.926 1.00 93.81 162 GLU A C 1
ATOM 1235 O O . GLU A 1 162 ? 19.282 3.230 -33.673 1.00 93.81 162 GLU A O 1
ATOM 1240 N N . SER A 1 163 ? 19.406 1.100 -32.958 1.00 93.94 163 SER A N 1
ATOM 1241 C CA . SER A 1 163 ? 18.393 0.581 -33.888 1.00 93.94 163 SER A CA 1
ATOM 1242 C C . SER A 1 163 ? 16.974 1.101 -33.616 1.00 93.94 163 SER A C 1
ATOM 1244 O O . SER A 1 163 ? 16.178 1.211 -34.549 1.00 93.94 163 SER A O 1
ATOM 1246 N N . ILE A 1 164 ? 16.655 1.456 -32.362 1.00 94.06 164 ILE A N 1
ATOM 1247 C CA . ILE A 1 164 ? 15.385 2.110 -32.004 1.00 94.06 164 ILE A CA 1
ATOM 1248 C C . ILE A 1 164 ? 15.367 3.565 -32.493 1.00 94.06 164 ILE A C 1
ATOM 1250 O O . ILE A 1 164 ? 14.318 4.063 -32.902 1.00 94.06 164 ILE A O 1
ATOM 1254 N N . GLY A 1 165 ? 16.523 4.231 -32.470 1.00 94.75 165 GLY A N 1
ATOM 1255 C CA . GLY A 1 165 ? 16.680 5.632 -32.847 1.00 94.75 165 GLY A CA 1
ATOM 1256 C C . GLY A 1 165 ? 16.469 6.604 -31.682 1.00 94.75 165 GLY A C 1
ATOM 1257 O O . GLY A 1 165 ? 15.653 6.394 -30.785 1.00 94.75 165 GLY A O 1
ATOM 1258 N N . PHE A 1 166 ? 17.235 7.696 -31.693 1.00 92.88 166 PHE A N 1
ATOM 1259 C CA . PHE A 1 166 ? 17.184 8.735 -30.663 1.00 92.88 166 PHE A CA 1
ATOM 1260 C C . PHE A 1 166 ? 16.070 9.767 -30.924 1.00 92.88 166 PHE A C 1
ATOM 1262 O O . PHE A 1 166 ? 15.766 10.054 -32.083 1.00 92.88 166 PHE A O 1
ATOM 1269 N N . PRO A 1 167 ? 15.511 10.395 -29.866 1.00 94.25 167 PRO A N 1
ATOM 1270 C CA . PRO A 1 167 ? 15.865 10.245 -28.449 1.00 94.25 167 PRO A CA 1
ATOM 1271 C C . PRO A 1 167 ? 15.272 8.984 -27.801 1.00 94.25 167 PRO A C 1
ATOM 1273 O O . PRO A 1 167 ? 14.158 8.574 -28.116 1.00 94.25 167 PRO A O 1
ATOM 1276 N N . VAL A 1 168 ? 15.994 8.421 -26.827 1.00 92.25 168 VAL A N 1
ATOM 1277 C CA . VAL A 1 168 ? 15.533 7.280 -26.015 1.00 92.25 168 VAL A CA 1
ATOM 1278 C C . VAL A 1 168 ? 15.359 7.670 -24.549 1.00 92.25 168 VAL A C 1
ATOM 1280 O O . VAL A 1 168 ? 15.954 8.635 -24.073 1.00 92.25 168 VAL A O 1
ATOM 1283 N N . MET A 1 169 ? 14.542 6.906 -23.819 1.00 90.31 169 MET A N 1
ATOM 1284 C CA . MET A 1 169 ? 14.286 7.117 -22.393 1.00 90.31 169 MET A CA 1
ATOM 1285 C C . MET A 1 169 ? 14.773 5.923 -21.578 1.00 90.31 169 MET A C 1
ATOM 1287 O O . MET A 1 169 ? 14.241 4.819 -21.705 1.00 90.31 169 MET A O 1
ATOM 1291 N N . ILE A 1 170 ? 15.740 6.167 -20.697 1.00 88.81 170 ILE A N 1
ATOM 1292 C CA . ILE A 1 170 ? 16.218 5.177 -19.731 1.00 88.81 170 ILE A CA 1
ATOM 1293 C C . ILE A 1 170 ? 15.216 5.116 -18.575 1.00 88.81 170 ILE A C 1
ATOM 1295 O O . ILE A 1 170 ? 14.784 6.147 -18.063 1.00 88.81 170 ILE A O 1
ATOM 1299 N N . LYS A 1 171 ? 14.802 3.904 -18.190 1.00 86.38 171 LYS A N 1
ATOM 1300 C CA . LYS A 1 171 ? 13.875 3.682 -17.073 1.00 86.38 171 LYS A CA 1
ATOM 1301 C C . LYS A 1 171 ? 14.400 2.560 -16.178 1.00 86.38 171 LYS A C 1
ATOM 1303 O O . LYS A 1 171 ? 14.673 1.480 -16.703 1.00 86.38 171 LYS A O 1
ATOM 1308 N N . PRO A 1 172 ? 14.459 2.740 -14.847 1.00 85.25 172 PRO A N 1
ATOM 1309 C CA . PRO A 1 172 ? 14.713 1.626 -13.942 1.00 85.25 172 PRO A CA 1
ATOM 1310 C C . PRO A 1 172 ? 13.563 0.618 -14.009 1.00 85.25 172 PRO A C 1
ATOM 1312 O O . PRO A 1 172 ? 12.388 0.999 -14.132 1.00 85.25 172 PRO A O 1
ATOM 1315 N N . SER A 1 173 ? 13.905 -0.664 -13.875 1.00 80.12 173 SER A N 1
ATOM 1316 C CA . SER A 1 173 ? 12.945 -1.770 -13.925 1.00 80.12 173 SER A CA 1
ATOM 1317 C C . SER A 1 173 ? 11.944 -1.741 -12.768 1.00 80.12 173 SER A C 1
ATOM 1319 O O . SER A 1 173 ? 10.773 -2.013 -13.004 1.00 80.12 173 SER A O 1
ATOM 1321 N N . ALA A 1 174 ? 12.381 -1.337 -11.568 1.00 77.19 174 ALA A N 1
ATOM 1322 C CA . ALA A 1 174 ? 11.585 -1.317 -10.333 1.00 77.19 174 ALA A CA 1
ATOM 1323 C C . ALA A 1 174 ? 11.210 0.101 -9.835 1.00 77.19 174 ALA A C 1
ATOM 1325 O O . ALA A 1 174 ? 10.887 0.291 -8.666 1.00 77.19 174 ALA A O 1
ATOM 1326 N N . GLY A 1 175 ? 11.303 1.131 -10.685 1.00 67.44 175 GLY A N 1
ATOM 1327 C CA . GLY A 1 175 ? 10.981 2.511 -10.284 1.00 67.44 175 GLY A CA 1
ATOM 1328 C C . GLY A 1 175 ? 9.500 2.864 -10.447 1.00 67.44 175 GLY A C 1
ATOM 1329 O O . GLY A 1 175 ? 8.921 2.597 -11.502 1.00 67.44 175 GLY A O 1
ATOM 1330 N N . GLY A 1 176 ? 8.922 3.554 -9.462 1.00 68.06 176 GLY A N 1
ATOM 1331 C CA . GLY A 1 176 ? 7.550 4.080 -9.475 1.00 68.06 176 GLY A CA 1
ATOM 1332 C C . GLY A 1 176 ? 7.500 5.606 -9.313 1.00 68.06 176 GLY A C 1
ATOM 1333 O O . GLY A 1 176 ? 8.444 6.228 -8.826 1.00 68.06 176 GLY A O 1
ATOM 1334 N N . GLY A 1 177 ? 6.402 6.235 -9.745 1.00 63.28 177 GLY A N 1
ATOM 1335 C CA . GLY A 1 177 ? 6.139 7.662 -9.485 1.00 63.28 177 GLY A CA 1
ATOM 1336 C C . GLY A 1 177 ? 7.128 8.654 -10.115 1.00 63.28 177 GLY A C 1
ATOM 1337 O O . GLY A 1 177 ? 7.352 9.723 -9.557 1.00 63.28 177 GLY A O 1
ATOM 1338 N N . GLY A 1 178 ? 7.753 8.299 -11.242 1.00 59.62 178 GLY A N 1
ATOM 1339 C CA . GLY A 1 178 ? 8.716 9.162 -11.942 1.00 59.62 178 GLY A CA 1
ATOM 1340 C C . GLY A 1 178 ? 10.116 9.204 -11.323 1.00 59.62 178 GLY A C 1
ATOM 1341 O O . GLY A 1 178 ? 10.942 9.993 -11.767 1.00 59.62 178 GLY A O 1
ATOM 1342 N N . LYS A 1 179 ? 10.400 8.360 -10.323 1.00 54.97 179 LYS A N 1
ATOM 1343 C CA . LYS A 1 179 ? 11.744 8.206 -9.756 1.00 54.97 179 LYS A CA 1
ATOM 1344 C C . LYS A 1 179 ? 12.511 7.143 -10.539 1.00 54.97 179 LYS A C 1
ATOM 1346 O O . LYS A 1 179 ? 12.094 5.979 -10.570 1.00 54.97 179 LYS A O 1
ATOM 1351 N N . GLY A 1 180 ? 13.601 7.557 -11.181 1.00 57.84 180 GLY A N 1
ATOM 1352 C CA . GLY A 1 180 ? 14.455 6.693 -11.985 1.00 57.84 180 GLY A CA 1
ATOM 1353 C C . GLY A 1 180 ? 15.529 7.432 -12.742 1.00 57.84 180 GLY A C 1
ATOM 1354 O O . GLY A 1 180 ? 15.170 8.443 -13.376 1.00 57.84 180 GLY A O 1
#

Secondary structure (DSSP, 8-state):
-PPPPP-TT-S----SEEEE---HHHHHHHHHHHHHHT-EEEEEEEGGGTTSHHHHHSSEEEEEE-SSGGGTTT-HHHHHHHHHHTT-SEEE--SSTTTT-HHHHHHHHHTT-EESSS-HHHHHHHHSHHHHHHHHHHTT----------SS--HHHHHHHHHH-SS-----TT--TT--

Sequence (180 aa):
LWPERPDRNRFAPMFKKILIANRGEIALRVIRACRKLNVQSVAVFSDADSHLPFVQEADEAHYLGPSPSADSYLRIDRIVDLAKEYGAEGIHPGYGFLAENANFAKACEAAGIVFIGPDSGAIDRLGDKRHAKAVAEEAGVPVTPWVKCAGEADKETVAAVESIGFPVMIKPSAGGGGKG

Mean predicted aligned error: 6.7 Å

Radius of gyration: 20.22 Å; Cα contacts (8 Å, |Δi|>4): 253; chains: 1; bounding box: 55×31×50 Å

pLDDT: mean 90.33, std 13.88, range [33.75, 98.81]

Foldseek 3Di:
DPPPDPDPPPDDLPWQEEEELDADPQLVVVLVVCVVSNHAYEYEDAPVRCPPPSCVSGPHYYYQYHPPCVGGSQPLPSRLVVCVVVVHQEYEHGDPRCLLPLVSLVSCVVSNHHYPHDHSVVSVQCQFVVSVVVVCVVVVHDDQDDDDDDPDDDPVNVVSVVVSPDDDDDDGRRDDDPDD